Protein AF-A0A009T1P3-F1 (afdb_monomer)

Sequence (211 aa):
MPDDDVYYVLARSAFGKLLIWCEKNYNRYYVLTLEGILHDKGEKNEGAEFYGEDFFFAPDNNSLDHIDKNGKKLFDRAVKKLGVLKADEMYAFEPALALGGVESLTYLAKVNLPVHMKFLKQVTPLRLRTFEDLSAALYGTSYSVDDLTSGQDAESQYQESVQAGEVCPRTGFWTTPAQPNTRHYCKKGEVLPEIKEQDWGEVYWYWDGEN

Secondary structure (DSSP, 8-state):
--SS--EEEEEE-TT-PEEEEETTTBT-EEEETTTTEEEE-----S-HHHHHHHHHHS--HHHHS-B-TTS-B-HHHHHHHH-PPPTTEEEEESS-GGGT---SGGGEEEEEHHHHHHHHHHHS--EEE-HHHHHHHHHSSPPPHHHHHS-S-TTS----EEETTSBPSSSEEEE-TTSTT-EEEE-TTSBPPP--SSS--S-EEEEEE--

Structure (mmCIF, N/CA/C/O backbone):
data_AF-A0A009T1P3-F1
#
_entry.id   AF-A0A009T1P3-F1
#
loop_
_atom_site.group_PDB
_atom_site.id
_atom_site.type_symbol
_atom_site.label_atom_id
_atom_site.label_alt_id
_atom_site.label_comp_id
_atom_site.label_asym_id
_atom_site.label_entity_id
_atom_site.label_seq_id
_atom_site.pdbx_PDB_ins_code
_atom_site.Cartn_x
_atom_site.Cartn_y
_atom_site.Cartn_z
_atom_site.occupancy
_atom_site.B_iso_or_equiv
_atom_site.auth_seq_id
_atom_site.auth_comp_id
_atom_site.auth_asym_id
_atom_site.auth_atom_id
_atom_site.pdbx_PDB_model_num
ATOM 1 N N . MET A 1 1 ? 2.216 9.274 -12.282 1.00 84.25 1 MET A N 1
ATOM 2 C CA . MET A 1 1 ? 3.470 9.046 -11.538 1.00 84.25 1 MET A CA 1
ATOM 3 C C . MET A 1 1 ? 4.205 10.385 -11.458 1.00 84.25 1 MET A C 1
ATOM 5 O O . MET A 1 1 ? 3.804 11.273 -12.206 1.00 84.25 1 MET A O 1
ATOM 9 N N . PRO A 1 2 ? 5.132 10.585 -10.508 1.00 84.50 2 PRO A N 1
ATOM 10 C CA . PRO A 1 2 ? 5.569 11.920 -10.094 1.00 84.50 2 PRO A CA 1
ATOM 11 C C . PRO A 1 2 ? 6.656 12.536 -10.987 1.00 84.50 2 PRO A C 1
ATOM 13 O O . PRO A 1 2 ? 6.861 13.742 -10.915 1.00 84.50 2 PRO A O 1
ATOM 16 N N . ASP A 1 3 ? 7.317 11.750 -11.839 1.00 87.50 3 ASP A N 1
ATOM 17 C CA . ASP A 1 3 ? 8.374 12.219 -12.740 1.00 87.50 3 ASP A CA 1
ATOM 18 C C . ASP A 1 3 ? 8.252 11.615 -14.156 1.00 87.50 3 ASP A C 1
ATOM 20 O O . ASP A 1 3 ? 7.400 10.764 -14.423 1.00 87.50 3 ASP A O 1
ATOM 24 N N . ASP A 1 4 ? 9.081 12.107 -15.083 1.00 92.12 4 ASP A N 1
ATOM 25 C CA . ASP A 1 4 ? 9.147 11.664 -16.487 1.00 92.12 4 ASP A CA 1
ATOM 26 C C . ASP A 1 4 ? 10.109 10.468 -16.661 1.00 92.12 4 ASP A C 1
ATOM 28 O O . ASP A 1 4 ? 11.099 10.512 -17.403 1.00 92.12 4 ASP A O 1
ATOM 32 N N . ASP A 1 5 ? 9.873 9.411 -15.885 1.00 94.19 5 ASP A N 1
ATOM 33 C CA . ASP A 1 5 ? 10.575 8.125 -15.963 1.00 94.19 5 ASP A CA 1
ATOM 34 C C . ASP A 1 5 ? 9.674 7.043 -16.587 1.00 94.19 5 ASP A C 1
ATOM 36 O O . ASP A 1 5 ? 8.458 7.203 -16.733 1.00 94.19 5 ASP A O 1
ATOM 40 N N . VAL A 1 6 ? 10.272 5.918 -16.972 1.00 95.88 6 VAL A N 1
ATOM 41 C CA . VAL A 1 6 ? 9.552 4.737 -17.455 1.00 95.88 6 VAL A CA 1
ATOM 42 C C . VAL A 1 6 ? 9.429 3.747 -16.306 1.00 95.88 6 VAL A C 1
ATOM 44 O O . VAL A 1 6 ? 10.427 3.372 -15.700 1.00 95.88 6 VAL A O 1
ATOM 47 N N . TYR A 1 7 ? 8.201 3.314 -16.013 1.00 94.94 7 TYR A N 1
ATOM 48 C CA . TYR A 1 7 ? 7.883 2.511 -14.832 1.00 94.94 7 TYR A CA 1
ATOM 49 C C . TYR A 1 7 ? 7.479 1.086 -15.206 1.00 94.94 7 TYR A C 1
ATOM 51 O O . TYR A 1 7 ? 6.541 0.873 -15.978 1.00 94.94 7 TYR A O 1
ATOM 59 N N . TYR A 1 8 ? 8.110 0.109 -14.564 1.00 94.94 8 TYR A N 1
ATOM 60 C CA . TYR A 1 8 ? 7.824 -1.312 -14.711 1.00 94.94 8 TYR A CA 1
ATOM 61 C C . TYR A 1 8 ? 7.384 -1.897 -13.375 1.00 94.94 8 TYR A C 1
ATOM 63 O O . TYR A 1 8 ? 8.100 -1.814 -12.381 1.00 94.94 8 TYR A O 1
ATOM 71 N N . VAL A 1 9 ? 6.216 -2.536 -13.339 1.00 93.25 9 VAL A N 1
ATOM 72 C CA . VAL A 1 9 ? 5.831 -3.365 -12.190 1.00 93.25 9 VAL A CA 1
ATOM 73 C C . VAL A 1 9 ? 6.510 -4.718 -12.354 1.00 93.25 9 VAL A C 1
ATOM 75 O O . VAL A 1 9 ? 6.113 -5.501 -13.215 1.00 93.25 9 VAL A O 1
ATOM 78 N N . LEU A 1 10 ? 7.529 -4.992 -11.542 1.00 91.38 10 LEU A N 1
ATOM 79 C CA . LEU A 1 10 ? 8.275 -6.252 -11.621 1.00 91.38 10 LEU A CA 1
ATOM 80 C C . LEU A 1 10 ? 7.717 -7.320 -10.674 1.00 91.38 10 LEU A C 1
ATOM 82 O O . LEU A 1 10 ? 7.838 -8.512 -10.947 1.00 91.38 10 LEU A O 1
ATOM 86 N N . ALA A 1 11 ? 7.099 -6.910 -9.563 1.00 90.69 11 ALA A N 1
ATOM 87 C CA . ALA A 1 11 ? 6.563 -7.832 -8.569 1.00 90.69 11 ALA A CA 1
ATOM 88 C C . ALA A 1 11 ? 5.403 -7.224 -7.769 1.00 90.69 11 ALA A C 1
ATOM 90 O O . ALA A 1 11 ? 5.148 -6.016 -7.800 1.00 90.69 11 ALA A O 1
ATOM 91 N N . ARG A 1 12 ? 4.697 -8.086 -7.030 1.00 92.62 12 ARG A N 1
ATOM 92 C CA . ARG A 1 12 ? 3.611 -7.699 -6.126 1.00 92.62 12 ARG A CA 1
ATOM 93 C C . ARG A 1 12 ? 3.630 -8.500 -4.829 1.00 92.62 12 ARG A C 1
ATOM 95 O O . ARG A 1 12 ? 4.018 -9.666 -4.838 1.00 92.62 12 ARG A O 1
ATOM 102 N N . SER A 1 13 ? 3.116 -7.920 -3.747 1.00 94.69 13 SER A N 1
ATOM 103 C CA . SER A 1 13 ? 2.796 -8.683 -2.535 1.00 94.69 13 SER A CA 1
ATOM 104 C C . SER A 1 13 ? 1.447 -9.410 -2.643 1.00 94.69 13 SER A C 1
ATOM 106 O O . SER A 1 13 ? 0.652 -9.197 -3.569 1.00 94.69 13 SER A O 1
ATOM 108 N N . ALA A 1 14 ? 1.157 -10.248 -1.644 1.00 96.38 14 ALA A N 1
ATOM 109 C CA . ALA A 1 14 ? -0.133 -10.919 -1.483 1.00 96.38 14 ALA A CA 1
ATOM 110 C C . ALA A 1 14 ? -1.312 -9.946 -1.280 1.00 96.38 14 ALA A C 1
ATOM 112 O O . ALA A 1 14 ? -2.449 -10.306 -1.575 1.00 96.38 14 ALA A O 1
ATOM 113 N N . PHE A 1 15 ? -1.029 -8.723 -0.824 1.00 96.69 15 PHE A N 1
ATOM 114 C CA . PHE A 1 15 ? -2.001 -7.659 -0.542 1.00 96.69 15 PHE A CA 1
ATOM 115 C C . PHE A 1 15 ? -2.013 -6.568 -1.618 1.00 96.69 15 PHE A C 1
ATOM 117 O O . PHE A 1 15 ? -2.633 -5.527 -1.448 1.00 96.69 15 PHE A O 1
ATOM 124 N N . GLY A 1 16 ? -1.318 -6.784 -2.739 1.00 94.25 16 GLY A N 1
ATOM 125 C CA . GLY A 1 16 ? -1.343 -5.855 -3.864 1.00 94.25 16 GLY A CA 1
ATOM 126 C C . GLY A 1 16 ? -0.356 -4.690 -3.776 1.00 94.25 16 GLY A C 1
ATOM 127 O O . GLY A 1 16 ? -0.449 -3.785 -4.603 1.00 94.25 16 GLY A O 1
ATOM 128 N N . LYS A 1 17 ? 0.612 -4.697 -2.848 1.00 94.19 17 LYS A N 1
ATOM 129 C CA . LYS A 1 17 ? 1.749 -3.759 -2.905 1.00 94.19 17 LYS A CA 1
ATOM 130 C C . LYS A 1 17 ? 2.512 -3.999 -4.205 1.00 94.19 17 LYS A C 1
ATOM 132 O O . LYS A 1 17 ? 2.963 -5.121 -4.419 1.00 94.19 17 LYS A O 1
ATOM 137 N N . LEU A 1 18 ? 2.646 -2.988 -5.059 1.00 94.12 18 LEU A N 1
ATOM 138 C CA . LEU A 1 18 ? 3.365 -3.084 -6.331 1.00 94.12 18 LEU A CA 1
ATOM 139 C C . LEU A 1 18 ? 4.808 -2.629 -6.139 1.00 94.12 18 LEU A C 1
ATOM 141 O O . LEU A 1 18 ? 5.045 -1.506 -5.695 1.00 94.12 18 LEU A O 1
ATOM 145 N N . LEU A 1 19 ? 5.754 -3.495 -6.491 1.00 92.06 19 LEU A N 1
ATOM 146 C CA . LEU A 1 19 ? 7.179 -3.187 -6.503 1.00 92.06 19 LEU A CA 1
ATOM 147 C C . LEU A 1 19 ? 7.553 -2.703 -7.904 1.00 92.06 19 LEU A C 1
ATOM 149 O O . LEU A 1 19 ? 7.375 -3.431 -8.887 1.00 92.06 19 LEU A O 1
ATOM 153 N N . ILE A 1 20 ? 8.018 -1.457 -7.982 1.00 92.94 20 ILE A N 1
ATOM 154 C CA . ILE A 1 20 ? 8.239 -0.751 -9.242 1.00 92.94 20 ILE A CA 1
ATOM 155 C C . ILE A 1 20 ? 9.738 -0.590 -9.479 1.00 92.94 20 ILE A C 1
ATOM 157 O O . ILE A 1 20 ? 10.493 -0.280 -8.560 1.00 92.94 20 ILE A O 1
ATOM 161 N N . TRP A 1 21 ? 10.143 -0.797 -10.726 1.00 93.75 21 TRP A N 1
ATOM 162 C CA . TRP A 1 21 ? 11.453 -0.443 -11.243 1.00 93.75 21 TRP A CA 1
ATOM 163 C C . TRP A 1 21 ? 11.327 0.678 -12.263 1.00 93.75 21 TRP A C 1
ATOM 165 O O . TRP A 1 21 ? 10.454 0.627 -13.131 1.00 93.75 21 TRP A O 1
ATOM 175 N N . CYS A 1 22 ? 12.211 1.661 -12.174 1.00 93.38 22 CYS A N 1
ATOM 176 C CA . CYS A 1 22 ? 12.261 2.804 -13.070 1.00 93.38 22 CYS A CA 1
ATOM 177 C C . CYS A 1 22 ? 13.610 2.842 -13.798 1.00 93.38 22 CYS A C 1
ATOM 179 O O . CYS A 1 22 ? 14.630 2.448 -13.229 1.00 93.38 22 CYS A O 1
ATOM 181 N N . GLU A 1 23 ? 13.646 3.312 -15.044 1.00 93.50 23 GLU A N 1
ATOM 182 C CA . GLU A 1 23 ? 14.889 3.327 -15.832 1.00 93.50 23 GLU A CA 1
ATOM 183 C C . GLU A 1 23 ? 15.915 4.317 -15.278 1.00 93.50 23 GLU A C 1
ATOM 185 O O . GLU A 1 23 ? 17.111 4.021 -15.262 1.00 93.50 23 GLU A O 1
ATOM 190 N N . LYS A 1 24 ? 15.461 5.475 -14.786 1.00 92.38 24 LYS A N 1
ATOM 191 C CA . LYS A 1 24 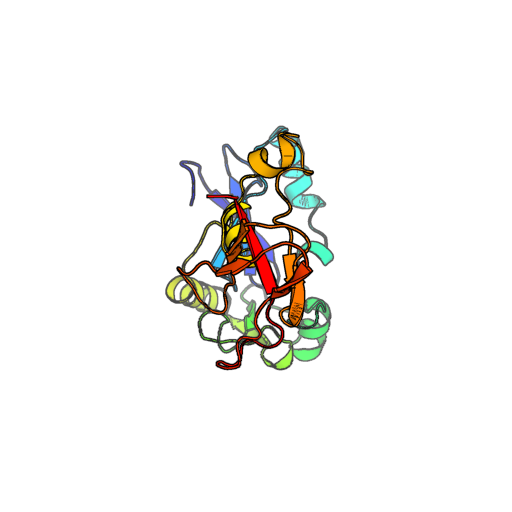? 16.339 6.515 -14.228 1.00 92.38 24 LYS A CA 1
ATOM 192 C C . LYS A 1 24 ? 16.462 6.405 -12.707 1.00 92.38 24 LYS A C 1
ATOM 194 O O . LYS A 1 24 ? 17.544 6.674 -12.171 1.00 92.38 24 LYS A O 1
ATOM 199 N N . ASN A 1 25 ? 15.378 6.016 -12.030 1.00 91.06 25 ASN A N 1
ATOM 200 C CA . ASN A 1 25 ? 15.245 6.027 -10.567 1.00 91.06 25 ASN A CA 1
ATOM 201 C C . ASN A 1 25 ? 15.163 4.638 -9.899 1.00 91.06 25 ASN A C 1
ATOM 203 O O . ASN A 1 25 ? 14.951 4.559 -8.689 1.00 91.06 25 ASN A O 1
ATOM 207 N N . TYR A 1 26 ? 15.335 3.543 -10.643 1.00 93.19 26 TYR A N 1
ATOM 208 C CA . TYR A 1 26 ? 15.418 2.179 -10.100 1.00 93.19 26 TYR A CA 1
ATOM 209 C C . TYR A 1 26 ? 14.237 1.829 -9.169 1.00 93.19 26 TYR A C 1
ATOM 211 O O . TYR A 1 26 ? 13.082 2.007 -9.552 1.00 93.19 26 TYR A O 1
ATOM 219 N N . ASN A 1 27 ? 14.485 1.333 -7.951 1.00 89.31 27 ASN A N 1
ATOM 220 C CA . ASN A 1 27 ? 13.453 0.875 -7.013 1.00 89.31 27 ASN A CA 1
ATOM 221 C C . ASN A 1 27 ? 12.884 1.970 -6.076 1.00 89.31 27 ASN A C 1
ATOM 223 O O . ASN A 1 27 ? 12.317 1.631 -5.024 1.00 89.31 27 ASN A O 1
ATOM 227 N N . ARG A 1 28 ? 13.052 3.257 -6.430 1.00 89.44 28 ARG A N 1
ATOM 228 C CA . ARG A 1 28 ? 12.640 4.432 -5.633 1.00 89.44 28 ARG A CA 1
ATOM 229 C C . ARG A 1 28 ? 11.173 4.390 -5.216 1.00 89.44 28 ARG A C 1
ATOM 231 O O . ARG A 1 28 ? 10.840 4.770 -4.096 1.00 89.44 28 ARG A O 1
ATOM 238 N N . TYR A 1 29 ? 10.306 3.897 -6.095 1.00 90.81 29 TYR A N 1
ATOM 239 C CA . TYR A 1 29 ? 8.866 3.924 -5.882 1.00 90.81 29 TYR A CA 1
ATOM 240 C C . TYR A 1 29 ? 8.274 2.544 -5.596 1.00 90.81 29 TYR A C 1
ATOM 242 O O . TYR A 1 29 ? 8.693 1.520 -6.137 1.00 90.81 29 TYR A O 1
ATOM 250 N N . TYR A 1 30 ? 7.221 2.522 -4.786 1.00 92.00 30 TYR A N 1
ATOM 251 C CA . TYR A 1 30 ? 6.296 1.394 -4.693 1.00 92.00 30 TYR A CA 1
ATOM 252 C C . TYR A 1 30 ? 4.882 1.906 -4.424 1.00 92.00 30 TYR A C 1
ATOM 254 O O . TYR A 1 30 ? 4.700 3.005 -3.901 1.00 92.00 30 TYR A O 1
ATOM 262 N N . VAL A 1 31 ? 3.869 1.118 -4.783 1.00 93.38 31 VAL A N 1
ATOM 263 C CA . VAL A 1 31 ? 2.463 1.512 -4.599 1.00 93.38 31 VAL A CA 1
ATOM 264 C C . VAL A 1 31 ? 1.790 0.594 -3.596 1.00 93.38 31 VAL A C 1
ATOM 266 O O . VAL A 1 31 ? 1.776 -0.623 -3.774 1.00 93.38 31 VAL A O 1
ATOM 269 N N . LEU A 1 32 ? 1.191 1.184 -2.571 1.00 93.50 32 LEU A N 1
ATOM 270 C CA . LEU A 1 32 ? 0.265 0.539 -1.652 1.00 93.50 32 LEU A CA 1
ATOM 271 C C . LEU A 1 32 ? -1.151 0.701 -2.221 1.00 93.50 32 LEU A C 1
ATOM 273 O O . LEU A 1 32 ? -1.756 1.771 -2.149 1.00 93.50 32 LEU A O 1
ATOM 277 N N . THR A 1 33 ? -1.633 -0.329 -2.920 1.00 94.94 33 THR A N 1
ATOM 278 C CA . THR A 1 33 ? -2.856 -0.232 -3.740 1.00 94.94 33 THR A CA 1
ATOM 279 C C . THR A 1 33 ? -4.145 -0.227 -2.928 1.00 94.94 33 THR A C 1
ATOM 281 O O . THR A 1 33 ? -5.130 0.344 -3.395 1.00 94.94 33 THR A O 1
ATOM 284 N N . LEU A 1 34 ? -4.153 -0.820 -1.730 1.00 93.75 34 LEU A N 1
ATOM 285 C CA . LEU A 1 34 ? -5.330 -0.832 -0.856 1.00 93.75 34 LEU A CA 1
ATOM 286 C C . LEU A 1 34 ? -5.625 0.574 -0.306 1.00 93.75 34 LEU A C 1
ATOM 288 O O . LEU A 1 34 ? -6.785 0.928 -0.102 1.00 93.75 34 LEU A O 1
ATOM 292 N N . GLU A 1 35 ? -4.579 1.378 -0.133 1.00 90.44 35 GLU A N 1
ATOM 293 C CA . GLU A 1 35 ? -4.584 2.728 0.426 1.00 90.44 35 GLU A CA 1
ATOM 294 C C . GLU A 1 35 ? -4.503 3.816 -0.656 1.00 90.44 35 GLU A C 1
ATOM 296 O O . GLU A 1 35 ? -4.820 4.974 -0.396 1.00 90.44 35 GLU A O 1
ATOM 301 N N . GLY A 1 36 ? -4.074 3.462 -1.872 1.00 91.19 36 GLY A N 1
ATOM 302 C CA . GLY A 1 36 ? -3.842 4.415 -2.962 1.00 91.19 36 GLY A CA 1
ATOM 303 C C . GLY A 1 36 ? -2.650 5.322 -2.703 1.00 91.19 36 GLY A C 1
ATOM 304 O O . GLY A 1 36 ? -2.664 6.488 -3.089 1.00 91.19 36 GLY A O 1
ATOM 305 N N . ILE A 1 37 ? -1.619 4.802 -2.044 1.00 90.25 37 ILE A N 1
ATOM 306 C CA . ILE A 1 37 ? -0.422 5.568 -1.713 1.00 90.25 37 ILE A CA 1
ATOM 307 C C . ILE A 1 37 ? 0.701 5.163 -2.659 1.00 90.25 37 ILE A C 1
ATOM 309 O O . ILE A 1 37 ? 1.085 3.996 -2.734 1.00 90.25 37 ILE A O 1
ATOM 313 N N . LEU A 1 38 ? 1.250 6.144 -3.366 1.00 91.12 38 LEU A N 1
ATOM 314 C CA . LEU A 1 38 ? 2.562 6.045 -3.979 1.00 91.12 38 LEU A CA 1
ATOM 315 C C . LEU A 1 38 ? 3.591 6.4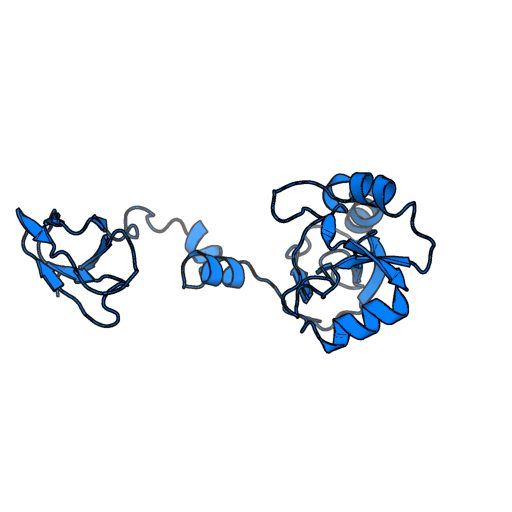68 -2.935 1.00 91.12 38 LEU A C 1
ATOM 317 O O . LEU A 1 38 ? 3.579 7.608 -2.469 1.00 91.12 38 LEU A O 1
ATOM 321 N N . HIS A 1 39 ? 4.475 5.547 -2.580 1.00 87.38 39 HIS A N 1
ATOM 322 C CA . HIS A 1 39 ? 5.570 5.828 -1.673 1.00 87.38 39 HIS A CA 1
ATOM 323 C C . HIS A 1 39 ? 6.831 6.160 -2.462 1.00 87.38 39 HIS A C 1
ATOM 325 O O . HIS A 1 39 ? 7.174 5.458 -3.416 1.00 87.38 39 HIS A O 1
ATOM 331 N N . ASP A 1 40 ? 7.533 7.193 -2.012 1.00 88.75 40 ASP A N 1
ATOM 332 C CA . ASP A 1 40 ? 8.844 7.604 -2.499 1.00 88.75 40 ASP A CA 1
ATOM 333 C C . ASP A 1 40 ? 9.895 7.277 -1.431 1.00 88.75 40 ASP A C 1
ATOM 335 O O . ASP A 1 40 ? 9.742 7.652 -0.270 1.00 88.75 40 ASP A O 1
ATOM 339 N N . LYS A 1 41 ? 10.920 6.497 -1.783 1.00 83.44 41 LYS A N 1
ATOM 340 C CA . LYS A 1 41 ? 12.040 6.177 -0.883 1.00 83.44 41 LYS A CA 1
ATOM 341 C C . LYS A 1 41 ? 13.101 7.283 -0.826 1.00 83.44 41 LYS A C 1
ATOM 343 O O . LYS A 1 41 ? 14.030 7.166 -0.033 1.00 83.44 41 LYS A O 1
ATOM 348 N N . GLY A 1 42 ? 12.963 8.329 -1.636 1.00 83.31 42 GLY A N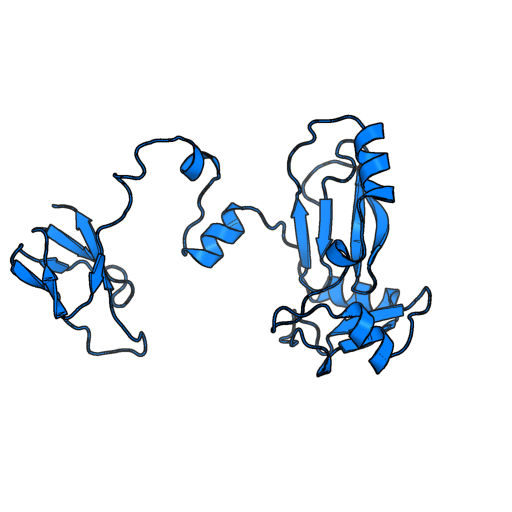 1
ATOM 349 C CA . GLY A 1 42 ? 13.921 9.417 -1.759 1.00 83.31 42 GLY A CA 1
ATOM 350 C C . GLY A 1 42 ? 14.878 9.234 -2.933 1.00 83.31 42 GLY A C 1
ATOM 351 O O . GLY A 1 42 ? 14.728 8.348 -3.777 1.00 83.31 42 GLY A O 1
ATOM 352 N N . GLU A 1 43 ? 15.855 10.130 -3.013 1.00 83.25 43 GLU A N 1
ATOM 353 C CA . GLU A 1 43 ? 16.827 10.140 -4.100 1.00 83.25 43 GLU A CA 1
ATOM 354 C C . GLU A 1 43 ? 17.739 8.913 -4.080 1.00 83.25 43 GLU A C 1
ATOM 356 O O . GLU A 1 43 ? 18.051 8.344 -3.032 1.00 83.25 43 GLU A O 1
ATOM 361 N N . LYS A 1 44 ? 18.195 8.522 -5.272 1.00 83.00 44 LYS A N 1
ATOM 362 C CA . LYS A 1 44 ? 19.179 7.455 -5.404 1.00 83.00 44 LYS A CA 1
ATOM 363 C C . LYS A 1 44 ? 20.553 7.936 -4.941 1.00 83.00 44 LYS A C 1
ATOM 365 O O . LYS A 1 44 ? 21.020 8.990 -5.366 1.00 83.00 44 LYS A O 1
ATOM 370 N N . ASN A 1 45 ? 21.225 7.127 -4.139 1.00 87.06 45 ASN A N 1
ATOM 371 C CA . ASN A 1 45 ? 22.617 7.333 -3.741 1.00 87.06 45 ASN A CA 1
ATOM 372 C C . ASN A 1 45 ? 23.577 6.333 -4.405 1.00 87.06 45 ASN A C 1
ATOM 374 O O . ASN A 1 45 ? 24.784 6.535 -4.347 1.00 87.06 45 ASN A O 1
ATOM 378 N N . GLU A 1 46 ? 23.045 5.306 -5.073 1.00 90.75 46 GLU A N 1
ATOM 379 C CA . GLU A 1 46 ? 23.813 4.209 -5.670 1.00 90.75 46 GLU A CA 1
ATOM 380 C C . GLU A 1 46 ? 23.412 3.895 -7.130 1.00 90.75 46 GLU A C 1
ATOM 382 O O . GLU A 1 46 ? 22.514 4.505 -7.729 1.00 90.75 46 GLU A O 1
ATOM 387 N N . GLY A 1 47 ? 24.123 2.946 -7.744 1.00 92.38 47 GLY A N 1
ATOM 388 C CA . GLY A 1 47 ? 23.909 2.493 -9.122 1.00 92.38 47 GLY A CA 1
ATOM 389 C C . GLY A 1 47 ? 22.799 1.446 -9.300 1.00 92.38 47 GLY A C 1
ATOM 390 O O . GLY A 1 47 ? 22.272 0.884 -8.345 1.00 92.38 47 GLY A O 1
ATOM 391 N N . ALA A 1 48 ? 22.474 1.146 -10.563 1.00 90.38 48 ALA A N 1
ATOM 392 C CA . ALA A 1 48 ? 21.431 0.181 -10.931 1.00 90.38 48 ALA A CA 1
ATOM 393 C C . ALA A 1 48 ? 21.682 -1.226 -10.368 1.00 90.38 48 ALA A C 1
ATOM 395 O O . ALA A 1 48 ? 20.737 -1.921 -10.022 1.00 90.38 48 ALA A O 1
ATOM 396 N N . GLU A 1 49 ? 22.947 -1.643 -10.293 1.00 90.25 49 GLU A N 1
ATOM 397 C CA . GLU A 1 49 ? 23.334 -2.963 -9.792 1.00 90.25 49 GLU A CA 1
ATOM 398 C C . GLU A 1 49 ? 22.972 -3.120 -8.313 1.00 90.25 49 GLU A C 1
ATOM 400 O O . GLU A 1 49 ? 22.223 -4.033 -7.973 1.00 90.25 49 GLU A O 1
ATOM 405 N N . PHE A 1 50 ? 23.376 -2.157 -7.476 1.00 90.88 50 PHE A N 1
ATOM 406 C CA . PHE A 1 50 ? 23.016 -2.105 -6.057 1.00 90.88 50 PHE A CA 1
ATOM 407 C C . PHE A 1 50 ? 21.499 -2.186 -5.860 1.00 90.88 50 PHE A C 1
ATOM 409 O O . PHE A 1 50 ? 21.001 -3.074 -5.176 1.00 90.88 50 PHE A O 1
ATOM 416 N N . TYR A 1 51 ? 20.739 -1.305 -6.519 1.00 88.75 51 TYR A N 1
ATOM 417 C CA . TYR A 1 51 ? 19.284 -1.298 -6.366 1.00 88.75 51 TYR A CA 1
ATOM 418 C C . TYR A 1 51 ? 18.602 -2.522 -6.968 1.00 88.75 51 TYR A C 1
ATOM 420 O O . TYR A 1 51 ? 17.502 -2.866 -6.537 1.00 88.75 51 TYR A O 1
ATOM 428 N N . GLY A 1 52 ? 19.215 -3.156 -7.968 1.00 87.44 52 GLY A N 1
ATOM 429 C CA . GLY A 1 52 ? 18.751 -4.408 -8.549 1.00 87.44 52 GLY A CA 1
ATOM 430 C C . GLY A 1 52 ? 18.873 -5.551 -7.549 1.00 87.44 52 GLY A C 1
ATOM 431 O O . GLY A 1 52 ? 17.899 -6.269 -7.327 1.00 87.44 52 GLY A O 1
ATOM 432 N N . GLU A 1 53 ? 20.023 -5.678 -6.888 1.00 85.75 53 GLU A N 1
ATOM 433 C CA . GLU A 1 53 ? 20.201 -6.635 -5.793 1.00 85.75 53 GLU A CA 1
ATOM 434 C C . GLU A 1 53 ? 19.214 -6.357 -4.656 1.00 85.75 53 GLU A C 1
ATOM 436 O O . GLU A 1 53 ? 18.458 -7.245 -4.259 1.00 85.75 53 GLU A O 1
ATOM 441 N N . ASP A 1 54 ? 19.126 -5.104 -4.212 1.00 82.88 54 ASP A N 1
ATOM 442 C CA . ASP A 1 54 ? 18.175 -4.673 -3.187 1.00 82.88 54 ASP A CA 1
ATOM 443 C C . ASP A 1 54 ? 16.726 -4.986 -3.584 1.00 82.88 54 ASP A C 1
ATOM 445 O O . ASP A 1 54 ? 15.916 -5.387 -2.755 1.00 82.88 54 ASP A O 1
ATOM 449 N N . PHE A 1 55 ? 16.369 -4.842 -4.861 1.00 81.88 55 PHE A N 1
ATOM 450 C CA . PHE A 1 55 ? 15.024 -5.139 -5.345 1.00 81.88 55 PHE A CA 1
ATOM 451 C C . PHE A 1 55 ? 14.663 -6.621 -5.197 1.00 81.88 55 PHE A C 1
ATOM 453 O O . PHE A 1 55 ? 13.542 -6.934 -4.794 1.00 81.88 55 PHE A O 1
ATOM 460 N N . PHE A 1 56 ? 15.577 -7.529 -5.545 1.00 79.75 56 PHE A N 1
ATOM 461 C CA . PHE A 1 56 ? 15.295 -8.966 -5.561 1.00 79.75 56 PHE A CA 1
ATOM 462 C C . PHE A 1 56 ? 15.582 -9.663 -4.230 1.00 79.75 56 PHE A C 1
ATOM 464 O O . PHE A 1 56 ? 14.934 -10.668 -3.936 1.00 79.75 56 PHE A O 1
ATOM 471 N N . PHE A 1 57 ? 16.519 -9.150 -3.432 1.00 78.12 57 PHE A N 1
ATOM 472 C CA . PHE A 1 57 ? 17.012 -9.837 -2.237 1.00 78.12 57 PHE A CA 1
ATOM 473 C C . PHE A 1 57 ? 16.627 -9.163 -0.920 1.00 78.12 57 PHE A C 1
ATOM 475 O O . PHE A 1 57 ? 16.555 -9.856 0.094 1.00 78.12 57 PHE A O 1
ATOM 482 N N . ALA A 1 58 ? 16.347 -7.856 -0.907 1.00 72.69 58 ALA A N 1
ATOM 483 C CA . ALA A 1 58 ? 15.942 -7.174 0.322 1.00 72.69 58 ALA A CA 1
ATOM 484 C C . ALA A 1 58 ? 14.482 -7.427 0.753 1.00 72.69 58 ALA A C 1
ATOM 486 O O . ALA A 1 58 ? 14.229 -7.392 1.961 1.00 72.69 58 ALA A O 1
ATOM 487 N N . PRO A 1 59 ? 13.495 -7.667 -0.145 1.00 78.56 59 PRO A N 1
ATOM 488 C CA . PRO A 1 59 ? 12.135 -7.934 0.299 1.00 78.56 59 PRO A CA 1
ATOM 489 C C . PRO A 1 59 ? 12.054 -9.235 1.094 1.00 78.56 59 PRO A C 1
ATOM 491 O O . PRO A 1 59 ? 12.213 -10.333 0.564 1.00 78.56 59 PRO A O 1
ATOM 494 N N . ASP A 1 60 ? 11.743 -9.102 2.374 1.00 79.25 60 ASP A N 1
ATOM 495 C CA . ASP A 1 60 ? 11.453 -10.210 3.270 1.00 79.25 60 ASP A CA 1
ATOM 496 C C . ASP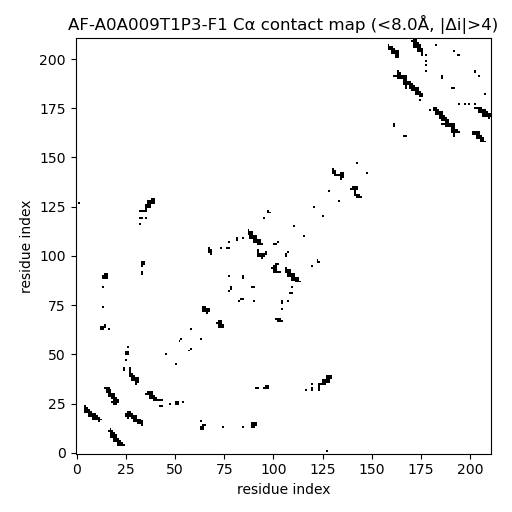 A 1 60 ? 9.948 -10.315 3.563 1.00 79.25 60 ASP A C 1
ATOM 498 O O . ASP A 1 60 ? 9.137 -9.442 3.228 1.00 79.25 60 ASP A O 1
ATOM 502 N N . ASN A 1 61 ? 9.553 -11.389 4.248 1.00 74.56 61 ASN A N 1
ATOM 503 C CA . ASN A 1 61 ? 8.161 -11.562 4.660 1.00 74.56 61 ASN A CA 1
ATOM 504 C C . ASN A 1 61 ? 7.666 -10.394 5.527 1.00 74.56 61 ASN A C 1
ATOM 506 O O . ASN A 1 61 ? 6.481 -10.088 5.497 1.00 74.56 61 ASN A O 1
ATOM 510 N N . ASN A 1 62 ? 8.536 -9.721 6.285 1.00 77.69 62 ASN A N 1
ATOM 511 C CA . ASN A 1 62 ? 8.119 -8.637 7.168 1.00 77.69 62 ASN A CA 1
ATOM 512 C C . ASN A 1 62 ? 7.708 -7.378 6.400 1.00 77.69 62 ASN A C 1
ATOM 514 O O . ASN A 1 62 ? 6.711 -6.758 6.759 1.00 77.69 62 ASN A O 1
ATOM 518 N N . SER A 1 63 ? 8.463 -7.011 5.369 1.00 79.88 63 SER A N 1
ATOM 519 C CA . SER A 1 63 ? 8.274 -5.800 4.561 1.00 79.88 63 SER A CA 1
ATOM 520 C C . SER A 1 63 ? 7.190 -5.930 3.481 1.00 79.88 63 SER A C 1
ATOM 522 O O . SER A 1 63 ? 6.741 -4.921 2.916 1.00 79.88 63 SER A O 1
ATOM 524 N N . LEU A 1 64 ? 6.779 -7.164 3.174 1.00 88.81 64 LEU A N 1
ATOM 525 C CA . LEU A 1 64 ? 5.723 -7.483 2.208 1.00 88.81 64 LEU A CA 1
ATOM 526 C C . LEU A 1 64 ? 4.379 -7.840 2.855 1.00 88.81 64 LEU A C 1
ATOM 528 O O . LEU A 1 64 ? 3.360 -7.838 2.153 1.00 88.81 64 LEU A O 1
ATOM 532 N N . ASP A 1 65 ? 4.365 -8.147 4.155 1.00 94.12 65 ASP A N 1
ATOM 533 C CA . ASP A 1 65 ? 3.129 -8.364 4.903 1.00 94.12 65 ASP A CA 1
ATOM 534 C C . ASP A 1 65 ? 2.383 -7.044 5.128 1.00 94.12 65 ASP A C 1
ATOM 536 O O . ASP A 1 65 ? 2.961 -5.957 5.148 1.00 94.12 65 ASP A O 1
ATOM 540 N N . HIS A 1 66 ? 1.075 -7.158 5.307 1.00 94.38 66 HIS A N 1
ATOM 541 C CA . HIS A 1 66 ? 0.202 -6.058 5.653 1.00 94.38 66 HIS A CA 1
ATOM 542 C C . HIS A 1 66 ? -0.173 -6.159 7.134 1.00 94.38 66 HIS A C 1
ATOM 544 O O . HIS A 1 66 ? -0.451 -7.241 7.665 1.00 94.38 66 HIS A O 1
ATOM 550 N N . ILE A 1 67 ? -0.142 -5.024 7.818 1.00 92.56 67 ILE A N 1
ATOM 551 C CA . ILE A 1 67 ? -0.412 -4.926 9.249 1.00 92.56 67 ILE A CA 1
ATOM 552 C C . ILE A 1 67 ? -1.879 -4.534 9.403 1.00 92.56 67 ILE A C 1
ATOM 554 O O . ILE A 1 67 ? -2.343 -3.633 8.726 1.00 92.56 67 ILE A O 1
ATOM 558 N N . ASP A 1 68 ? -2.628 -5.242 10.247 1.00 92.94 68 ASP A N 1
ATOM 559 C CA . ASP A 1 68 ? -4.006 -4.853 10.545 1.00 92.94 68 ASP A CA 1
ATOM 560 C C . ASP A 1 68 ? -4.074 -3.683 11.532 1.00 92.94 68 ASP A C 1
ATOM 562 O O . ASP A 1 68 ? -3.096 -3.348 12.199 1.00 92.94 68 ASP A O 1
ATOM 566 N N . LYS A 1 69 ? -5.275 -3.133 11.721 1.00 90.69 69 LYS A N 1
ATOM 567 C CA . LYS A 1 69 ? -5.547 -2.036 12.662 1.00 90.69 69 LYS A CA 1
ATOM 568 C C . LYS A 1 69 ? -5.085 -2.266 14.110 1.00 90.69 69 LYS A C 1
ATOM 570 O O . LYS A 1 69 ? -5.062 -1.327 14.894 1.00 90.69 69 LYS A O 1
ATOM 575 N N . ASN A 1 70 ? -4.781 -3.509 14.495 1.00 91.25 70 ASN A N 1
ATOM 576 C CA . ASN A 1 70 ? -4.283 -3.860 15.825 1.00 91.25 70 ASN A CA 1
ATOM 577 C C . ASN A 1 70 ? -2.755 -4.064 15.836 1.00 91.25 70 ASN A C 1
ATOM 579 O O . ASN A 1 70 ? -2.224 -4.657 16.775 1.00 91.25 70 ASN A O 1
ATOM 583 N N . GLY A 1 71 ? -2.047 -3.652 14.783 1.00 91.88 71 GLY A N 1
ATOM 584 C CA . GLY A 1 71 ? -0.599 -3.802 14.675 1.00 91.88 71 GLY A CA 1
ATOM 585 C C . GLY A 1 71 ? -0.143 -5.223 14.337 1.00 91.88 71 GLY A C 1
ATOM 586 O O . GLY A 1 71 ? 1.035 -5.541 14.504 1.00 91.88 71 GLY A O 1
ATOM 587 N N . LYS A 1 72 ? -1.034 -6.113 13.873 1.00 94.56 72 LYS A N 1
ATOM 588 C CA . LYS A 1 72 ? -0.686 -7.519 13.626 1.00 94.56 72 LYS A CA 1
ATOM 589 C C . LYS A 1 72 ? -0.565 -7.840 12.138 1.00 94.56 72 LYS A C 1
ATOM 591 O O . LYS A 1 72 ? -1.482 -7.608 11.360 1.00 94.56 72 LYS A O 1
ATOM 596 N N . LYS A 1 73 ? 0.515 -8.531 11.774 1.00 96.12 73 LYS A N 1
ATOM 597 C CA . LYS A 1 73 ? 0.763 -9.126 10.447 1.00 96.12 73 LYS A CA 1
ATOM 598 C C . LYS A 1 73 ? -0.354 -10.050 9.964 1.00 96.12 73 LYS A C 1
ATOM 600 O O . LYS A 1 73 ? -0.880 -10.844 10.758 1.00 96.12 73 LYS A O 1
ATOM 605 N N . LEU A 1 74 ? -0.762 -9.939 8.703 1.00 97.00 74 LEU A N 1
ATOM 606 C CA . LEU A 1 74 ? -1.933 -10.628 8.162 1.00 97.00 74 LEU A CA 1
ATOM 607 C C . LEU A 1 74 ? -1.603 -11.899 7.389 1.00 97.00 74 LEU A C 1
ATOM 609 O O . LEU A 1 74 ? -2.447 -12.788 7.410 1.00 97.00 74 LEU A O 1
ATOM 613 N N . PHE A 1 75 ? -0.447 -12.027 6.741 1.00 97.38 75 PHE A N 1
ATOM 614 C CA . PHE A 1 75 ? -0.213 -13.051 5.718 1.00 97.38 75 PHE A CA 1
ATOM 615 C C . PHE A 1 75 ? -0.483 -14.476 6.212 1.00 97.38 75 PHE A C 1
ATOM 617 O O . PHE A 1 75 ? -1.360 -15.156 5.677 1.00 97.38 75 PHE A O 1
ATOM 624 N N . ASP A 1 76 ? 0.171 -14.903 7.292 1.00 97.50 76 ASP A N 1
ATOM 625 C CA . ASP A 1 76 ? -0.008 -16.257 7.836 1.00 97.50 76 ASP A CA 1
ATOM 626 C C . ASP A 1 76 ? -1.451 -16.509 8.291 1.00 97.50 76 ASP A C 1
ATOM 628 O O . ASP A 1 76 ? -2.016 -17.594 8.121 1.00 97.50 76 ASP A O 1
ATOM 632 N N . ARG A 1 77 ? -2.091 -15.479 8.853 1.00 98.06 77 ARG A N 1
ATOM 633 C CA . ARG A 1 77 ? -3.487 -15.556 9.297 1.00 98.06 77 ARG A CA 1
ATOM 634 C C . ARG A 1 77 ? -4.455 -15.616 8.120 1.00 98.06 77 ARG A C 1
ATOM 636 O O . ARG A 1 77 ? -5.453 -16.331 8.200 1.00 98.06 77 ARG A O 1
ATOM 643 N N . ALA A 1 78 ? -4.161 -14.893 7.046 1.00 98.31 78 ALA A N 1
ATOM 644 C CA . ALA A 1 78 ? -4.909 -14.901 5.802 1.00 98.31 78 ALA A CA 1
ATOM 645 C C . ALA A 1 78 ? -4.803 -16.273 5.137 1.00 98.31 78 ALA A C 1
ATOM 647 O O . ALA A 1 78 ? -5.832 -16.860 4.822 1.00 98.31 78 ALA A O 1
ATOM 648 N N . VAL A 1 79 ? -3.598 -16.844 5.041 1.00 98.31 79 VAL A N 1
ATOM 649 C CA . VAL A 1 79 ? -3.385 -18.210 4.539 1.00 98.31 79 VAL A CA 1
ATOM 650 C C . VAL A 1 79 ? -4.163 -19.222 5.378 1.00 98.31 79 VAL A C 1
ATOM 652 O O . VAL A 1 79 ? -4.857 -20.068 4.820 1.00 98.31 79 VAL A O 1
ATOM 655 N N . LYS A 1 80 ? -4.132 -19.113 6.712 1.00 98.50 80 LYS A N 1
ATOM 656 C CA . LYS A 1 80 ? -4.890 -20.010 7.598 1.00 98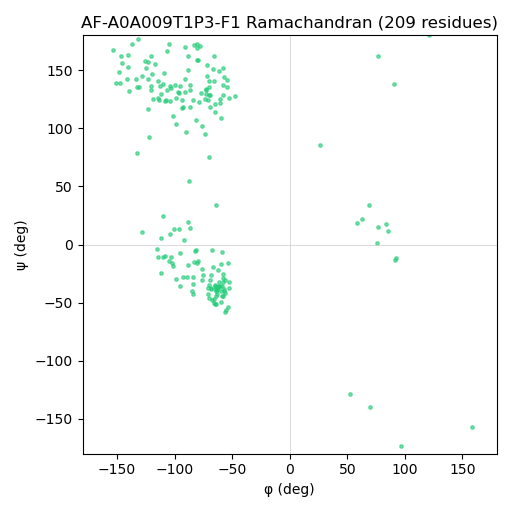.50 80 LYS A CA 1
ATOM 657 C C . LYS A 1 80 ? -6.410 -19.904 7.408 1.00 98.50 80 LYS A C 1
ATOM 659 O O . LYS A 1 80 ? -7.095 -20.917 7.502 1.00 98.50 80 LYS A O 1
ATOM 664 N N . LYS A 1 81 ? -6.942 -18.697 7.183 1.00 98.31 81 LYS A N 1
ATOM 665 C CA . LYS A 1 81 ? -8.391 -18.440 7.059 1.00 98.31 81 LYS A CA 1
ATOM 666 C C . LYS A 1 81 ? -8.927 -18.696 5.645 1.00 98.31 81 LYS A C 1
ATOM 668 O O . LYS A 1 81 ? -10.019 -19.231 5.500 1.00 98.31 81 LYS A O 1
ATOM 673 N N . LEU A 1 82 ? -8.194 -18.266 4.621 1.00 98.31 82 LEU A N 1
ATOM 674 C CA . LEU A 1 82 ? -8.647 -18.154 3.227 1.00 98.31 82 LEU A CA 1
ATOM 675 C C . LEU A 1 82 ? -7.913 -19.120 2.279 1.00 98.31 82 LEU A C 1
ATOM 677 O O . LEU A 1 82 ? -8.313 -19.283 1.123 1.00 98.31 82 LEU A O 1
ATOM 681 N N . GLY A 1 83 ? -6.842 -19.761 2.754 1.00 98.38 83 GLY A N 1
ATOM 682 C CA . GLY A 1 83 ? -5.973 -20.636 1.969 1.00 98.38 83 GLY A CA 1
ATOM 683 C C . GLY A 1 83 ? -5.015 -19.870 1.056 1.00 98.38 83 GLY A C 1
ATOM 684 O O . GLY A 1 83 ? -5.257 -18.718 0.707 1.00 98.38 83 GLY A O 1
ATOM 685 N N . VAL A 1 84 ? -3.959 -20.544 0.597 1.00 98.06 84 VAL A N 1
ATOM 686 C CA . VAL A 1 84 ? -2.926 -19.987 -0.299 1.00 98.06 84 VAL A CA 1
ATOM 687 C C . VAL A 1 84 ? -3.537 -19.392 -1.577 1.00 98.06 84 VAL A C 1
ATOM 689 O O . VAL A 1 84 ? -4.510 -19.931 -2.111 1.00 98.06 84 VAL A O 1
ATOM 692 N N . LEU A 1 85 ? -2.989 -18.265 -2.038 1.00 98.19 85 LEU A N 1
ATOM 693 C CA . LEU A 1 85 ? -3.404 -17.577 -3.264 1.00 98.19 85 LEU A CA 1
ATOM 694 C C . LEU A 1 85 ? -2.970 -18.344 -4.519 1.00 98.19 85 LEU A C 1
ATOM 696 O O . LEU A 1 85 ? -1.866 -18.888 -4.575 1.00 98.19 85 LEU A O 1
ATOM 700 N N . LYS A 1 86 ? -3.801 -18.306 -5.558 1.00 97.75 86 LYS A N 1
ATOM 701 C CA . LYS A 1 86 ? -3.390 -18.585 -6.938 1.00 97.75 86 LYS A CA 1
ATOM 702 C C . LYS A 1 86 ? -2.713 -17.362 -7.562 1.00 97.75 86 LYS A C 1
ATOM 704 O O . LYS A 1 86 ? -2.759 -16.253 -7.029 1.00 97.75 86 LYS A O 1
ATOM 709 N N . ALA A 1 87 ? -2.101 -17.561 -8.728 1.00 94.06 87 ALA A N 1
ATOM 710 C CA . ALA A 1 87 ? -1.388 -16.508 -9.454 1.00 94.06 87 ALA A CA 1
ATOM 711 C C . ALA A 1 87 ? -2.271 -15.288 -9.792 1.00 94.06 87 ALA A C 1
ATOM 713 O O . ALA A 1 87 ? -1.785 -14.154 -9.787 1.00 94.06 87 ALA A O 1
ATOM 714 N N . ASP A 1 88 ? -3.563 -15.509 -10.035 1.00 96.25 88 ASP A N 1
ATOM 715 C CA . ASP A 1 88 ? -4.572 -14.507 -10.385 1.00 96.25 88 ASP A CA 1
ATOM 716 C C . ASP A 1 88 ? -5.395 -14.015 -9.183 1.00 96.25 88 ASP A C 1
ATOM 718 O O . ASP A 1 88 ? -6.408 -13.340 -9.361 1.00 96.25 88 ASP A O 1
ATOM 722 N N . GLU A 1 89 ? -4.958 -14.316 -7.959 1.00 98.31 89 GLU A N 1
ATOM 723 C CA . GLU A 1 89 ? -5.643 -13.930 -6.726 1.00 98.31 89 GLU A CA 1
ATOM 724 C C . GLU A 1 89 ? -4.793 -12.982 -5.864 1.00 98.31 89 GLU A C 1
ATOM 726 O O . GLU A 1 89 ? -3.554 -12.968 -5.906 1.00 98.31 89 GLU A O 1
ATOM 731 N N . MET A 1 90 ? -5.476 -12.197 -5.033 1.00 98.00 90 MET A N 1
ATOM 732 C CA . MET A 1 90 ? -4.881 -11.422 -3.942 1.00 98.00 90 MET A CA 1
ATOM 733 C C . MET A 1 90 ? -5.775 -11.449 -2.703 1.00 98.00 90 MET A C 1
ATOM 735 O O . MET A 1 90 ? -6.964 -11.764 -2.792 1.00 98.00 90 MET A O 1
ATOM 739 N N . TYR A 1 91 ? -5.208 -11.095 -1.555 1.00 98.50 91 TYR A N 1
ATOM 740 C CA . TYR A 1 91 ? -5.991 -10.749 -0.379 1.00 98.50 91 TYR A CA 1
ATOM 741 C C . TYR A 1 91 ? -6.348 -9.264 -0.416 1.00 98.50 91 TYR A C 1
ATOM 743 O O . TYR A 1 91 ? -5.479 -8.427 -0.656 1.00 98.50 91 TYR A O 1
ATOM 751 N N . ALA A 1 92 ? -7.611 -8.942 -0.159 1.00 97.50 92 ALA A N 1
ATOM 752 C CA . ALA A 1 92 ? -8.099 -7.569 -0.106 1.00 97.50 92 ALA A CA 1
ATOM 753 C C . ALA A 1 92 ? -9.220 -7.416 0.927 1.00 97.50 92 ALA A C 1
ATOM 755 O O . ALA A 1 92 ? -9.811 -8.408 1.357 1.00 97.50 92 ALA A O 1
ATOM 756 N N . PHE A 1 93 ? -9.502 -6.178 1.329 1.00 97.06 93 PHE A N 1
ATOM 757 C CA . PHE A 1 93 ? -10.587 -5.871 2.259 1.00 97.06 93 PHE A CA 1
ATOM 758 C C . PHE A 1 93 ? -11.911 -5.677 1.521 1.00 97.06 93 PHE A C 1
ATOM 760 O O . PHE A 1 93 ? -11.959 -5.004 0.489 1.00 97.06 93 PHE A O 1
ATOM 767 N N . GLU A 1 94 ? -12.985 -6.237 2.075 1.00 93.62 94 GLU A N 1
ATOM 768 C CA . GLU A 1 94 ? -14.353 -6.020 1.609 1.00 93.62 94 GLU A CA 1
ATOM 769 C C . GLU A 1 94 ? -15.236 -5.475 2.751 1.00 93.62 94 GLU A C 1
ATOM 771 O O . GLU A 1 94 ? -15.440 -6.173 3.751 1.00 93.62 94 GLU A O 1
ATOM 776 N N . PRO A 1 95 ? -15.770 -4.239 2.628 1.00 95.81 95 PRO A N 1
ATOM 777 C CA . PRO A 1 95 ? -15.554 -3.287 1.528 1.00 95.81 95 PRO A CA 1
ATOM 778 C C . PRO A 1 95 ? -14.101 -2.777 1.463 1.00 95.81 95 PRO A C 1
ATOM 780 O O . PRO A 1 95 ? -13.351 -2.896 2.431 1.00 95.81 95 PRO A O 1
ATOM 783 N N . ALA A 1 96 ? -13.701 -2.212 0.318 1.00 91.31 96 ALA A N 1
ATOM 784 C CA . ALA A 1 96 ? -12.371 -1.617 0.161 1.00 91.31 96 ALA A CA 1
ATOM 785 C C . ALA A 1 96 ? -12.162 -0.452 1.142 1.00 91.31 96 ALA A C 1
ATOM 787 O O . ALA A 1 96 ? -13.113 0.259 1.474 1.00 91.31 96 ALA A O 1
ATOM 788 N N . LEU A 1 97 ? -10.916 -0.220 1.571 1.00 90.69 97 LEU A N 1
ATOM 789 C CA . LEU A 1 97 ? -10.585 0.807 2.572 1.00 90.69 97 LEU A CA 1
ATOM 790 C C . LEU A 1 97 ? -11.066 2.206 2.158 1.00 90.69 97 LEU A C 1
ATOM 792 O O . LEU A 1 97 ? -11.675 2.908 2.960 1.00 90.69 97 LEU A O 1
ATOM 796 N N . ALA A 1 98 ? -10.908 2.563 0.879 1.00 86.38 98 ALA A N 1
ATOM 797 C CA . ALA A 1 98 ? -11.385 3.833 0.319 1.00 86.38 98 ALA A CA 1
ATOM 798 C C . ALA A 1 98 ? -12.910 4.047 0.427 1.00 86.38 98 ALA A C 1
ATOM 800 O O . ALA A 1 98 ? -13.388 5.169 0.291 1.00 86.38 98 ALA A O 1
ATOM 801 N N . LEU A 1 99 ? -13.674 2.981 0.681 1.00 87.56 99 LEU A N 1
ATOM 802 C CA . LEU A 1 99 ? -15.129 2.992 0.837 1.00 87.56 99 LEU A CA 1
ATOM 803 C C . LEU A 1 99 ? -15.563 2.715 2.288 1.00 87.56 99 LEU A C 1
ATOM 805 O O . LEU A 1 99 ? -16.667 2.228 2.521 1.00 87.56 99 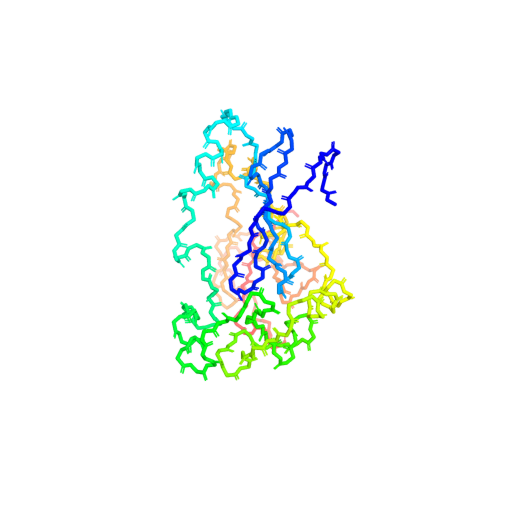LEU A O 1
ATOM 809 N N . GLY A 1 100 ? -14.693 2.987 3.266 1.00 85.12 100 GLY A N 1
ATOM 810 C CA . GLY A 1 100 ? -14.972 2.754 4.688 1.00 85.12 100 GLY A CA 1
ATOM 811 C C . GLY A 1 100 ? -14.709 1.318 5.149 1.00 85.12 100 GLY A C 1
ATOM 812 O O . GLY A 1 100 ? -15.204 0.903 6.197 1.00 85.12 100 GLY A O 1
ATOM 813 N N . GLY A 1 101 ? -13.945 0.550 4.368 1.00 89.94 101 GLY A N 1
ATOM 814 C CA . GLY A 1 101 ? -13.440 -0.760 4.762 1.00 89.94 101 GLY A CA 1
ATOM 815 C C . GLY A 1 101 ? -12.604 -0.719 6.033 1.00 89.94 101 GLY A C 1
ATOM 816 O O . GLY A 1 101 ? -11.949 0.273 6.346 1.00 89.94 101 GLY A O 1
ATOM 817 N N . VAL A 1 102 ? -12.604 -1.834 6.761 1.00 91.06 102 VAL A N 1
ATOM 818 C CA . VAL A 1 102 ? -11.832 -1.979 7.996 1.00 91.06 102 VAL A CA 1
ATOM 819 C C . VAL A 1 102 ? -10.654 -2.906 7.743 1.00 91.06 102 VAL A C 1
ATOM 821 O O . VAL A 1 102 ? -10.832 -4.067 7.375 1.00 91.06 102 VAL A O 1
ATOM 824 N N . GLU A 1 103 ? -9.457 -2.405 8.029 1.00 93.31 103 GLU A N 1
ATOM 825 C CA . GLU A 1 103 ? -8.183 -3.110 7.898 1.00 93.31 103 GLU A CA 1
ATOM 826 C C . GLU A 1 103 ? -8.054 -4.216 8.966 1.00 93.31 103 GLU A C 1
ATOM 828 O O . GLU A 1 103 ? -7.426 -4.066 10.013 1.00 93.31 103 GLU A O 1
ATOM 833 N N . SER A 1 104 ? -8.764 -5.331 8.776 1.00 95.00 104 SER A N 1
ATOM 834 C CA . SER A 1 104 ? -8.827 -6.442 9.729 1.00 95.00 104 SER A CA 1
ATOM 835 C C . SER A 1 104 ? -9.010 -7.783 9.032 1.00 95.00 104 SER A C 1
ATOM 837 O O . SER A 1 104 ? -9.710 -7.895 8.027 1.00 95.00 104 SER A O 1
ATOM 839 N N . LEU A 1 105 ? -8.459 -8.842 9.636 1.00 96.69 105 LEU A N 1
ATOM 840 C CA . LEU A 1 105 ? -8.590 -10.217 9.149 1.00 96.69 105 LEU A CA 1
ATOM 841 C C . LEU A 1 105 ? -10.050 -10.638 8.917 1.00 96.69 105 LEU A C 1
ATOM 843 O O . LEU A 1 105 ? -10.314 -11.442 8.025 1.00 96.69 105 LEU A O 1
ATOM 847 N N . THR A 1 106 ? -11.001 -10.129 9.706 1.00 97.12 106 THR A N 1
ATOM 848 C CA . THR A 1 106 ? -12.432 -10.443 9.555 1.00 97.12 106 THR A CA 1
ATOM 849 C C . THR A 1 106 ? -12.950 -10.071 8.168 1.00 97.12 106 THR A C 1
ATOM 851 O O . THR A 1 106 ? -13.605 -10.905 7.546 1.00 97.12 106 THR A O 1
ATOM 854 N N . TYR A 1 107 ? -12.572 -8.892 7.672 1.00 96.19 107 TYR A N 1
ATOM 855 C CA . TYR A 1 107 ? -13.018 -8.322 6.396 1.00 96.19 107 TYR A CA 1
ATOM 856 C C . TYR A 1 107 ? -12.095 -8.660 5.223 1.00 96.19 107 TYR A C 1
ATOM 858 O O . TYR A 1 107 ? -12.308 -8.194 4.111 1.00 96.19 107 TYR A O 1
ATOM 866 N N . LEU A 1 108 ? -11.062 -9.469 5.462 1.00 97.81 108 LEU A N 1
ATOM 867 C CA . LEU A 1 108 ? -10.173 -9.930 4.412 1.00 97.81 108 LEU A CA 1
ATOM 868 C C . LEU A 1 108 ? -10.841 -11.049 3.602 1.00 97.81 108 LEU A C 1
ATOM 870 O O . LEU A 1 108 ? -11.317 -12.041 4.176 1.00 97.81 108 LEU A O 1
ATOM 874 N N . ALA A 1 109 ? -10.804 -10.900 2.283 1.00 97.69 109 ALA A N 1
ATOM 875 C CA . ALA A 1 109 ? -11.290 -11.841 1.290 1.00 97.69 109 ALA A CA 1
ATOM 876 C C . ALA A 1 109 ? -10.187 -12.188 0.282 1.00 97.69 109 ALA A C 1
ATOM 878 O O . ALA A 1 109 ? -9.213 -11.455 0.102 1.00 97.69 109 ALA A O 1
ATOM 879 N N . LYS A 1 110 ? -10.349 -13.337 -0.375 1.00 98.31 110 LYS A N 1
ATOM 880 C CA . LYS A 1 110 ? -9.552 -13.744 -1.532 1.00 98.31 110 LYS A CA 1
ATOM 881 C C . LYS A 1 110 ? -10.304 -13.304 -2.782 1.00 98.31 110 LYS A C 1
ATOM 883 O O . LYS A 1 110 ? -11.424 -13.756 -3.003 1.00 98.31 110 LYS A O 1
ATOM 888 N N . VAL A 1 111 ? -9.699 -12.425 -3.569 1.00 97.81 111 VAL A N 1
ATOM 889 C CA . VAL A 1 111 ? -10.349 -11.764 -4.707 1.00 97.81 111 VAL A CA 1
ATOM 890 C C . VAL A 1 111 ? -9.579 -12.010 -5.997 1.00 97.81 111 VAL A C 1
ATOM 892 O O . VAL A 1 111 ? -8.374 -12.263 -5.978 1.00 97.81 111 VAL A O 1
ATOM 895 N N . ASN A 1 112 ? -10.271 -11.896 -7.132 1.00 97.94 112 ASN A N 1
ATOM 896 C CA . ASN A 1 112 ? -9.633 -11.925 -8.442 1.00 97.94 112 ASN A CA 1
ATOM 897 C C . ASN A 1 112 ? -8.797 -10.648 -8.645 1.00 97.94 112 ASN A C 1
ATOM 899 O O . ASN A 1 112 ? -9.332 -9.539 -8.654 1.00 97.94 112 ASN A O 1
ATOM 903 N N . LEU A 1 113 ? -7.488 -10.817 -8.818 1.00 95.88 113 LEU A N 1
ATOM 904 C CA . LEU A 1 113 ? -6.494 -9.749 -8.876 1.00 95.88 113 LEU A CA 1
ATOM 905 C C . LEU A 1 113 ? -6.796 -8.696 -9.959 1.00 95.88 113 LEU A C 1
ATOM 907 O O . LEU A 1 113 ? -6.918 -7.525 -9.599 1.00 95.88 113 LEU A O 1
ATOM 911 N N . PRO A 1 114 ? -6.920 -9.031 -11.263 1.00 95.06 114 PRO A N 1
ATOM 912 C CA . PRO A 1 114 ? -7.107 -8.004 -12.289 1.00 95.06 114 PRO A CA 1
ATOM 913 C C . PRO A 1 114 ? -8.440 -7.261 -12.142 1.00 95.06 114 PRO A C 1
ATOM 915 O O . PRO A 1 114 ? -8.493 -6.051 -12.374 1.00 95.06 114 PRO A O 1
ATOM 918 N N . VAL A 1 115 ? -9.505 -7.950 -11.717 1.00 95.88 115 VAL A N 1
ATOM 919 C CA . VAL A 1 115 ? -10.806 -7.320 -11.450 1.00 95.88 115 VAL A CA 1
ATOM 920 C C . VAL A 1 115 ? -10.703 -6.356 -10.271 1.00 95.88 115 VAL A C 1
ATOM 922 O O . VAL A 1 115 ? -11.094 -5.194 -10.395 1.00 95.88 115 VAL A O 1
ATOM 925 N N . HIS A 1 116 ? -10.136 -6.804 -9.150 1.00 95.88 116 HIS A N 1
ATOM 926 C CA . HIS A 1 116 ? -10.055 -5.997 -7.938 1.00 95.88 116 HIS A CA 1
ATOM 927 C C . HIS A 1 116 ? -9.106 -4.800 -8.105 1.00 95.88 116 HIS A C 1
ATOM 929 O O . HIS A 1 116 ? -9.437 -3.694 -7.695 1.00 95.88 116 HIS A O 1
ATOM 935 N N . MET A 1 117 ? -7.979 -4.963 -8.804 1.00 93.81 117 MET A N 1
ATOM 936 C CA . MET A 1 117 ? -7.063 -3.856 -9.114 1.00 93.81 117 MET A CA 1
ATOM 937 C C . MET A 1 117 ? -7.702 -2.799 -10.021 1.00 93.81 117 MET A C 1
ATOM 939 O O . MET A 1 117 ? -7.518 -1.600 -9.809 1.00 93.81 117 MET A O 1
ATOM 943 N N . LYS A 1 118 ? -8.491 -3.220 -11.021 1.00 94.12 118 LYS A N 1
ATOM 944 C CA . LYS A 1 118 ? -9.256 -2.288 -11.862 1.00 94.12 118 LYS A CA 1
ATOM 945 C C . LYS A 1 118 ? -10.285 -1.514 -11.040 1.00 94.12 118 LYS A C 1
ATOM 947 O O . LYS A 1 118 ? -10.467 -0.325 -11.285 1.00 94.12 118 LYS A O 1
ATOM 952 N N . PHE A 1 119 ? -10.926 -2.177 -10.081 1.00 94.19 119 PHE A N 1
ATOM 953 C CA . PHE A 1 119 ? -11.844 -1.544 -9.143 1.00 94.19 119 PHE A CA 1
ATOM 954 C C . PHE A 1 119 ? -11.129 -0.534 -8.231 1.00 94.19 119 PHE A C 1
ATOM 956 O O . PHE A 1 119 ? -11.523 0.629 -8.215 1.00 94.19 119 PHE A O 1
ATOM 963 N N . LEU A 1 120 ? -10.031 -0.914 -7.563 1.00 93.38 120 LEU A N 1
ATOM 964 C CA . LEU A 1 120 ? -9.249 -0.014 -6.700 1.00 93.38 120 LEU A CA 1
ATOM 965 C C . LEU A 1 120 ? -8.756 1.226 -7.450 1.00 93.38 120 LEU A C 1
ATOM 967 O O . LEU A 1 120 ? -8.867 2.334 -6.939 1.00 93.38 120 LEU A O 1
ATOM 971 N N . LYS A 1 121 ? -8.317 1.078 -8.706 1.00 89.81 121 LYS A N 1
ATOM 972 C CA . LYS A 1 121 ? -7.945 2.221 -9.556 1.00 89.81 121 LYS A CA 1
ATOM 973 C C . LYS A 1 121 ? -9.076 3.250 -9.718 1.00 89.81 121 LYS A C 1
ATOM 975 O O . LYS A 1 121 ? -8.792 4.425 -9.932 1.00 89.81 121 LYS A O 1
ATOM 980 N N . GLN A 1 122 ? -10.337 2.822 -9.678 1.00 89.31 122 GLN A N 1
ATOM 981 C CA . GLN A 1 122 ? -11.495 3.709 -9.828 1.00 89.31 122 GLN A CA 1
ATOM 982 C C . GLN A 1 122 ? -11.902 4.377 -8.513 1.00 89.31 122 GLN A C 1
ATOM 984 O O . GLN A 1 122 ? -12.372 5.511 -8.544 1.00 89.31 122 GLN A O 1
ATOM 989 N N . VAL A 1 123 ? -11.748 3.684 -7.382 1.00 88.25 123 VAL A N 1
ATOM 990 C CA . VAL A 1 123 ? -12.280 4.136 -6.083 1.00 88.25 123 VAL A CA 1
ATOM 991 C C . VAL A 1 123 ? -11.222 4.693 -5.136 1.00 88.25 123 VAL A C 1
ATOM 993 O O . VAL A 1 123 ? -11.572 5.357 -4.166 1.00 88.25 123 VAL A O 1
ATOM 996 N N . THR A 1 124 ? -9.943 4.467 -5.425 1.00 88.06 124 THR A N 1
ATOM 997 C CA . THR A 1 124 ? -8.823 4.865 -4.573 1.00 88.06 124 THR A CA 1
ATOM 998 C C . THR A 1 124 ? -7.880 5.780 -5.364 1.00 88.06 124 THR A C 1
ATOM 1000 O O . THR A 1 124 ? -6.997 5.293 -6.075 1.00 88.06 124 THR A O 1
ATOM 1003 N N . PRO A 1 125 ? -8.058 7.115 -5.297 1.00 85.62 125 PRO A N 1
ATOM 1004 C CA . PRO A 1 125 ? -7.171 8.055 -5.972 1.00 85.62 125 PRO A CA 1
ATOM 1005 C C . PRO A 1 125 ? -5.725 7.877 -5.508 1.00 85.62 125 PRO A C 1
ATOM 1007 O O . PRO A 1 125 ? -5.455 7.906 -4.310 1.00 85.62 125 PRO A O 1
ATOM 1010 N N . LEU A 1 126 ? -4.798 7.730 -6.458 1.00 87.12 126 LEU A N 1
ATOM 1011 C CA . LEU A 1 126 ? -3.379 7.608 -6.142 1.00 87.12 126 LEU A CA 1
ATOM 1012 C C . LEU A 1 126 ? -2.839 8.955 -5.649 1.00 87.12 126 LEU A C 1
ATOM 1014 O O . LEU A 1 126 ? -2.929 9.953 -6.366 1.00 87.12 126 LEU A O 1
ATOM 1018 N N . ARG A 1 127 ? -2.250 8.975 -4.455 1.00 85.69 127 ARG A N 1
ATOM 1019 C CA . ARG A 1 127 ? -1.586 10.147 -3.874 1.00 85.69 127 ARG A CA 1
ATOM 1020 C C . ARG A 1 127 ? -0.127 9.824 -3.590 1.00 85.69 127 ARG A C 1
ATOM 1022 O O . ARG A 1 127 ? 0.177 8.742 -3.092 1.00 85.69 127 ARG A O 1
ATOM 1029 N N . LEU A 1 128 ? 0.765 10.752 -3.919 1.00 82.06 128 LEU A N 1
ATOM 1030 C CA . LEU A 1 128 ? 2.127 10.727 -3.397 1.00 82.06 128 LEU A CA 1
ATOM 1031 C C . LEU A 1 128 ? 2.029 11.069 -1.911 1.00 82.06 128 LEU A C 1
ATOM 1033 O O . LEU A 1 128 ? 1.356 12.039 -1.588 1.00 82.06 128 LEU A O 1
ATOM 1037 N N . ARG A 1 129 ? 2.622 10.257 -1.033 1.00 70.62 129 ARG A N 1
ATOM 1038 C CA . ARG A 1 129 ? 2.749 10.606 0.386 1.00 70.62 129 ARG A CA 1
ATOM 1039 C C . ARG A 1 129 ? 4.168 11.099 0.629 1.00 70.62 129 ARG A C 1
ATOM 1041 O O . ARG A 1 129 ? 5.103 10.302 0.570 1.00 70.62 129 ARG A O 1
ATOM 1048 N N . THR A 1 130 ? 4.313 12.387 0.900 1.00 68.62 130 THR A N 1
ATOM 1049 C CA . THR A 1 130 ? 5.572 13.004 1.322 1.00 68.62 130 THR A CA 1
ATOM 1050 C C . THR A 1 130 ? 5.683 13.012 2.851 1.00 68.62 130 THR A C 1
ATOM 1052 O O . THR A 1 130 ? 4.729 12.710 3.575 1.00 68.62 130 THR A O 1
ATOM 1055 N N . PHE A 1 131 ? 6.864 13.350 3.370 1.00 66.00 131 PHE A N 1
ATOM 1056 C CA . PHE A 1 131 ? 7.036 13.623 4.799 1.00 66.00 131 PHE A CA 1
ATOM 1057 C C . PHE A 1 131 ? 6.183 14.821 5.261 1.00 66.00 131 PHE A C 1
ATOM 1059 O O . PHE A 1 131 ? 5.661 14.824 6.374 1.00 66.00 131 PHE A O 1
ATOM 1066 N N . GLU A 1 132 ? 5.969 15.795 4.379 1.00 65.50 132 GLU A N 1
ATOM 1067 C CA . GLU A 1 132 ? 5.101 16.952 4.616 1.00 65.50 132 GLU A CA 1
ATOM 1068 C C . GLU A 1 132 ? 3.628 16.544 4.782 1.00 65.50 132 GLU A C 1
ATOM 1070 O O . GLU A 1 132 ? 2.931 17.064 5.651 1.00 65.50 132 GLU A O 1
ATOM 1075 N N . ASP A 1 133 ? 3.153 15.559 4.012 1.00 66.81 133 ASP A N 1
ATOM 1076 C CA . ASP A 1 133 ? 1.794 15.024 4.174 1.00 66.81 133 ASP A CA 1
ATOM 1077 C C . ASP A 1 133 ? 1.610 14.332 5.534 1.00 66.81 133 ASP A C 1
ATOM 1079 O O . ASP A 1 133 ? 0.527 14.363 6.125 1.00 66.81 133 ASP A O 1
ATOM 1083 N N . LEU A 1 134 ? 2.666 13.681 6.033 1.00 66.12 134 LEU A N 1
ATOM 1084 C CA . LEU A 1 134 ? 2.671 13.030 7.343 1.00 66.12 134 LEU A CA 1
ATOM 1085 C C . LEU A 1 134 ? 2.651 14.048 8.480 1.00 66.12 134 LEU A C 1
ATOM 1087 O O . LEU A 1 134 ? 1.866 13.889 9.415 1.00 66.12 134 LEU A O 1
ATOM 1091 N N . SER A 1 135 ? 3.485 15.085 8.404 1.00 65.12 135 SER A N 1
ATOM 1092 C CA . SER A 1 135 ? 3.493 16.157 9.399 1.00 65.12 135 SER A CA 1
ATOM 1093 C C . SER A 1 135 ? 2.173 16.916 9.415 1.00 65.12 135 SER A C 1
ATOM 1095 O O . SER A 1 135 ? 1.606 17.106 10.490 1.00 65.12 135 SER A O 1
ATOM 1097 N N . ALA A 1 136 ? 1.611 17.230 8.247 1.00 68.81 136 ALA A N 1
ATOM 1098 C CA . ALA A 1 136 ? 0.301 17.865 8.156 1.00 68.81 136 ALA A CA 1
ATOM 1099 C C . ALA A 1 136 ? -0.800 17.013 8.802 1.00 68.81 136 ALA A C 1
ATOM 1101 O O . ALA A 1 136 ? -1.655 17.541 9.510 1.00 68.81 136 ALA A O 1
ATOM 1102 N N . ALA A 1 137 ? -0.767 15.691 8.614 1.00 65.00 137 ALA A N 1
ATOM 1103 C CA . ALA A 1 137 ? -1.742 14.788 9.220 1.00 65.00 137 ALA A CA 1
ATOM 1104 C C . ALA A 1 137 ? -1.587 14.647 10.746 1.00 65.00 137 ALA A C 1
ATOM 1106 O O . ALA A 1 137 ? -2.587 14.467 11.438 1.00 65.00 137 ALA A O 1
ATOM 1107 N N . LEU A 1 138 ? -0.358 14.693 11.267 1.00 64.06 138 LEU A N 1
ATOM 1108 C CA . LEU A 1 138 ? -0.068 14.501 12.693 1.00 64.06 138 LEU A CA 1
ATOM 1109 C C . LEU A 1 138 ? -0.205 15.789 13.509 1.00 64.06 138 LEU A C 1
ATOM 1111 O O . LEU A 1 138 ? -0.706 15.753 14.629 1.00 64.06 138 LEU A O 1
ATOM 1115 N N . TYR A 1 139 ? 0.244 16.910 12.950 1.00 69.69 139 TYR A N 1
ATOM 1116 C CA . TYR A 1 139 ? 0.397 18.183 13.656 1.00 69.69 139 TYR A CA 1
ATOM 1117 C C . TYR A 1 139 ? -0.525 19.283 13.120 1.00 69.69 139 TYR A C 1
ATOM 1119 O O . TYR A 1 139 ? -0.541 20.387 13.655 1.00 69.69 139 TYR A O 1
ATOM 1127 N N . GLY A 1 140 ? -1.290 19.008 12.060 1.00 61.00 140 GLY A N 1
ATOM 1128 C CA . GLY A 1 140 ? -2.148 19.996 11.404 1.00 61.00 140 GLY A CA 1
ATOM 1129 C C . GLY A 1 140 ? -1.392 20.996 10.523 1.00 61.00 140 GLY A C 1
ATOM 1130 O O . GLY A 1 140 ? -2.021 21.873 9.936 1.00 61.00 140 GLY A O 1
ATOM 1131 N N . THR A 1 141 ? -0.064 20.877 10.409 1.00 57.09 141 THR A N 1
ATOM 1132 C CA . THR A 1 141 ? 0.798 21.749 9.595 1.00 57.09 141 THR A CA 1
ATOM 1133 C C . THR A 1 141 ? 1.902 20.916 8.930 1.00 57.09 141 THR A C 1
ATOM 1135 O O . THR A 1 141 ? 2.383 19.942 9.511 1.00 57.09 141 THR A O 1
ATOM 1138 N N . SER A 1 142 ? 2.268 21.244 7.689 1.00 60.91 142 SER A N 1
ATOM 1139 C CA . SER A 1 142 ? 3.360 20.571 6.979 1.00 60.91 142 SER A CA 1
ATOM 1140 C C . SER A 1 142 ? 4.715 21.095 7.461 1.00 60.91 142 SER A C 1
ATOM 1142 O O . SER A 1 142 ? 4.985 22.288 7.328 1.00 60.91 142 SER A O 1
ATOM 1144 N N . TYR A 1 143 ? 5.572 20.202 7.945 1.00 57.00 143 TYR A N 1
ATOM 1145 C CA . TYR A 1 143 ? 6.988 20.454 8.218 1.00 57.00 143 TYR A CA 1
ATOM 1146 C C . TYR A 1 143 ? 7.843 19.840 7.110 1.00 57.00 143 TYR A C 1
ATOM 1148 O O . TYR A 1 143 ? 7.628 18.676 6.746 1.00 57.00 143 TYR A O 1
ATOM 1156 N N . SER A 1 144 ? 8.836 20.581 6.617 1.00 61.38 144 SER A N 1
ATOM 1157 C CA . SER A 1 144 ? 9.893 20.008 5.784 1.00 61.38 144 SER A CA 1
ATOM 1158 C C . SER A 1 144 ? 10.956 19.330 6.658 1.00 61.38 144 SER A C 1
ATOM 1160 O O . SER A 1 144 ? 11.091 19.611 7.851 1.00 61.38 144 SER A O 1
ATOM 1162 N N . VAL A 1 145 ? 11.724 18.405 6.076 1.00 57.84 145 VAL A N 1
ATOM 1163 C CA . VAL A 1 145 ? 12.860 17.786 6.784 1.00 57.84 145 VAL A CA 1
ATOM 1164 C C . VAL A 1 145 ? 13.900 18.850 7.145 1.00 57.84 145 VAL A C 1
ATOM 1166 O O . VAL A 1 145 ? 14.444 18.807 8.244 1.00 57.84 145 VAL A O 1
ATOM 1169 N N . ASP A 1 146 ? 14.097 19.848 6.280 1.00 63.22 146 ASP A N 1
ATOM 1170 C CA . ASP A 1 146 ? 15.019 20.961 6.513 1.00 63.22 146 ASP A CA 1
ATOM 1171 C C . ASP A 1 146 ? 14.604 21.816 7.720 1.00 63.22 146 ASP A C 1
ATOM 1173 O O . ASP A 1 146 ? 15.466 22.210 8.510 1.00 63.22 146 ASP A O 1
ATOM 1177 N N . ASP A 1 147 ? 13.300 22.021 7.937 1.00 58.59 147 ASP A N 1
ATOM 1178 C CA . ASP A 1 147 ? 12.789 22.703 9.136 1.00 58.59 147 ASP A CA 1
ATOM 1179 C C . ASP A 1 147 ? 13.172 21.947 10.418 1.00 58.59 147 ASP A C 1
ATOM 1181 O O . ASP A 1 147 ? 13.500 22.559 11.430 1.00 58.59 147 ASP A O 1
ATOM 1185 N N . LEU A 1 148 ? 13.192 20.610 10.372 1.00 57.44 148 LEU A N 1
ATOM 1186 C CA . LEU A 1 148 ? 13.533 19.764 11.520 1.00 57.44 148 LEU A CA 1
ATOM 1187 C C . LEU A 1 148 ? 15.045 19.561 11.702 1.00 57.44 148 LEU A C 1
ATOM 1189 O O . LEU A 1 148 ? 15.498 19.322 12.822 1.00 57.44 148 LEU A O 1
ATOM 1193 N N . THR A 1 149 ? 15.834 19.619 10.624 1.00 58.38 149 THR A N 1
ATOM 1194 C CA . THR A 1 149 ? 17.275 19.304 10.648 1.00 58.38 149 THR A CA 1
ATOM 1195 C C . THR A 1 149 ? 18.191 20.523 10.625 1.00 58.38 149 THR A C 1
ATOM 1197 O O . THR A 1 149 ? 19.387 20.378 10.870 1.00 58.38 149 THR A O 1
ATOM 1200 N N . SER A 1 150 ? 17.668 21.724 10.361 1.00 57.12 150 SER A N 1
ATOM 1201 C CA . SER A 1 150 ? 18.461 22.960 10.252 1.00 57.12 150 SER A CA 1
ATOM 1202 C C . SER A 1 150 ? 19.088 23.439 11.565 1.00 57.12 150 SER A C 1
ATOM 1204 O O . SER A 1 150 ? 19.874 24.385 11.542 1.00 57.12 150 SER A O 1
ATOM 1206 N N . GLY A 1 151 ? 18.806 22.794 12.704 1.00 49.56 151 GLY A N 1
ATOM 1207 C CA . GLY A 1 151 ? 19.488 23.082 13.969 1.00 49.56 151 GLY A CA 1
ATOM 1208 C C . GLY A 1 151 ? 19.351 24.535 14.432 1.00 49.56 151 GLY A C 1
ATOM 1209 O O . GLY A 1 151 ? 20.141 24.978 15.262 1.00 49.56 151 GLY A O 1
ATOM 1210 N N . GLN A 1 152 ? 18.371 25.278 13.909 1.00 45.38 152 GLN A N 1
ATOM 1211 C CA . GLN A 1 152 ? 17.934 26.531 14.503 1.00 45.38 152 GLN A CA 1
ATOM 1212 C C . GLN A 1 152 ? 17.147 26.175 15.761 1.00 45.38 152 GLN A C 1
ATOM 1214 O O . GLN A 1 152 ? 15.985 25.800 15.690 1.00 45.38 152 GLN A O 1
ATOM 1219 N N . ASP A 1 153 ? 17.851 26.195 16.892 1.00 40.16 153 ASP A N 1
ATOM 1220 C CA . ASP A 1 153 ? 17.355 26.219 18.265 1.00 40.16 153 ASP A CA 1
ATOM 1221 C C . ASP A 1 153 ? 15.963 25.603 18.458 1.00 40.16 153 ASP A C 1
ATOM 1223 O O . ASP A 1 153 ? 14.950 26.303 18.541 1.00 40.16 153 ASP A O 1
ATOM 1227 N N . ALA A 1 154 ? 15.927 24.282 18.645 1.00 42.50 154 ALA A N 1
ATOM 1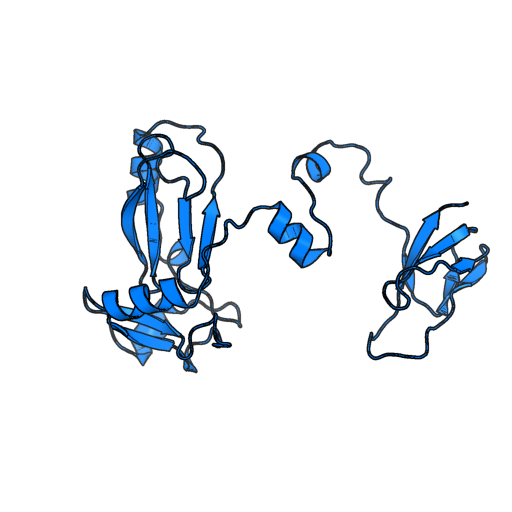228 C CA . ALA A 1 154 ? 14.746 23.572 19.138 1.00 42.50 154 ALA A CA 1
ATOM 1229 C C . ALA A 1 154 ? 14.271 24.075 20.526 1.00 42.50 154 ALA A C 1
ATOM 1231 O O . ALA A 1 154 ? 13.209 23.673 20.988 1.00 42.50 154 ALA A O 1
ATOM 1232 N N . GLU A 1 155 ? 15.009 24.977 21.188 1.00 39.19 155 GLU A N 1
ATOM 1233 C CA . GLU A 1 155 ? 14.548 25.719 22.373 1.00 39.19 155 GLU A CA 1
ATOM 1234 C C . GLU A 1 155 ? 13.646 26.925 22.046 1.00 39.19 155 GLU A C 1
ATOM 1236 O O . GLU A 1 155 ? 12.968 27.429 22.937 1.00 39.19 155 GLU A O 1
ATOM 1241 N N . SER A 1 156 ? 13.579 27.381 20.791 1.00 43.53 156 SER A N 1
ATOM 1242 C CA . SER A 1 156 ? 12.782 28.557 20.400 1.00 43.53 156 SER A CA 1
ATOM 1243 C C . SER A 1 156 ? 11.378 28.234 19.873 1.00 43.53 156 SER A C 1
ATOM 1245 O O . SER A 1 156 ? 10.582 29.150 19.671 1.00 43.53 156 SER A O 1
ATOM 1247 N N . GLN A 1 157 ? 11.047 26.953 19.669 1.00 49.94 157 GLN A N 1
ATOM 1248 C CA . GLN A 1 157 ? 9.805 26.546 18.994 1.00 49.94 157 GLN A CA 1
ATOM 1249 C C . GLN A 1 157 ? 8.946 25.514 19.740 1.00 49.94 157 GLN A C 1
ATOM 1251 O O . GLN A 1 157 ? 7.946 25.048 19.196 1.00 49.94 157 GLN A O 1
ATOM 1256 N N . TYR A 1 158 ? 9.238 25.213 21.010 1.00 44.66 158 TYR A N 1
ATOM 1257 C CA . TYR A 1 158 ? 8.181 24.712 21.892 1.00 44.66 158 TYR A CA 1
ATOM 1258 C C . TYR A 1 158 ? 7.315 25.899 22.292 1.00 44.66 158 TYR A C 1
ATOM 1260 O O . TYR A 1 158 ? 7.692 26.705 23.142 1.00 44.66 158 TYR A O 1
ATOM 1268 N N . GLN A 1 159 ? 6.155 26.019 21.657 1.00 60.12 159 GLN A N 1
ATOM 1269 C CA . GLN A 1 159 ? 5.128 26.941 22.111 1.00 60.12 159 GLN A CA 1
ATOM 1270 C C . GLN A 1 159 ? 4.760 26.529 23.545 1.00 60.12 159 GLN A C 1
ATOM 1272 O O . GLN A 1 159 ? 4.218 25.440 23.746 1.00 60.12 159 GLN A O 1
ATOM 1277 N N . GLU A 1 160 ? 5.148 27.334 24.549 1.00 77.50 160 GLU A N 1
ATOM 1278 C CA . GLU A 1 160 ? 4.838 27.057 25.960 1.00 77.50 160 GLU A CA 1
ATOM 1279 C C . GLU A 1 160 ? 3.350 26.710 26.060 1.00 77.50 160 GLU A C 1
ATOM 1281 O O . GLU A 1 160 ? 2.515 27.448 25.536 1.00 77.50 160 GLU A O 1
ATOM 1286 N N . SER A 1 161 ? 3.022 25.573 26.682 1.00 83.94 161 SER A N 1
ATOM 1287 C CA . SER A 1 161 ? 1.638 25.122 26.819 1.00 83.94 161 SER A CA 1
ATOM 1288 C C . SER A 1 161 ? 1.266 24.905 28.276 1.00 83.94 161 SER A C 1
ATOM 1290 O O . SER A 1 161 ? 2.086 24.479 29.091 1.00 83.94 161 SER A O 1
ATOM 1292 N N . VAL A 1 162 ? 0.029 25.252 28.611 1.00 88.00 162 VAL A N 1
ATOM 1293 C CA . VAL A 1 162 ? -0.505 25.229 29.973 1.00 88.00 162 VAL A CA 1
ATOM 1294 C C . VAL A 1 162 ? -1.931 24.700 29.907 1.00 88.00 162 VAL A C 1
ATOM 1296 O O . VAL A 1 162 ? -2.724 25.142 29.074 1.00 88.00 162 VAL A O 1
ATOM 1299 N N . GLN A 1 163 ? -2.267 23.741 30.765 1.00 88.94 163 GLN A N 1
ATOM 1300 C CA . GLN A 1 163 ? -3.627 23.215 30.844 1.00 88.94 163 GLN A CA 1
ATOM 1301 C C . GLN A 1 163 ? -4.583 24.306 31.348 1.00 88.94 163 GLN A C 1
ATOM 1303 O O . GLN A 1 163 ? -4.242 25.098 32.225 1.00 88.94 163 GLN A O 1
ATOM 1308 N N . ALA A 1 164 ? -5.788 24.377 30.790 1.00 88.69 164 ALA A N 1
ATOM 1309 C CA . ALA A 1 164 ? -6.809 25.290 31.283 1.00 88.69 164 ALA A CA 1
ATOM 1310 C C . ALA A 1 164 ? -7.106 25.018 32.771 1.00 88.69 164 ALA A C 1
ATOM 1312 O O . ALA A 1 164 ? -7.202 23.865 33.182 1.00 88.69 164 ALA A O 1
ATOM 1313 N N . GLY A 1 165 ? -7.237 26.079 33.569 1.00 87.94 165 GLY A N 1
ATOM 1314 C CA . GLY A 1 165 ? -7.345 25.994 35.029 1.00 87.94 165 GLY A CA 1
ATOM 1315 C C . GLY A 1 165 ? -6.006 26.086 35.774 1.00 87.94 165 GLY A C 1
ATOM 1316 O O . GLY A 1 165 ? -6.010 26.347 36.977 1.00 87.94 165 GLY A O 1
ATOM 1317 N N . GLU A 1 166 ? -4.869 25.968 35.082 1.00 91.00 166 GLU A N 1
ATOM 1318 C CA . GLU A 1 166 ? -3.541 26.140 35.680 1.00 91.00 166 GLU A CA 1
ATOM 1319 C C . GLU A 1 166 ? -3.054 27.596 35.648 1.00 91.00 166 GLU A C 1
ATOM 1321 O O . GLU A 1 166 ? -3.550 28.457 34.910 1.00 91.00 166 GLU A O 1
ATOM 1326 N N . VAL A 1 167 ? -2.054 27.875 36.488 1.00 91.69 167 VAL A N 1
ATOM 1327 C CA . VAL A 1 167 ? -1.453 29.205 36.616 1.00 91.69 167 VAL A CA 1
ATOM 1328 C C . VAL A 1 167 ? -0.595 29.525 35.396 1.00 91.69 167 VAL A C 1
ATOM 1330 O O . VAL A 1 167 ? 0.312 28.786 35.021 1.00 91.69 167 VAL A O 1
ATOM 1333 N N . CYS A 1 168 ? -0.835 30.697 34.828 1.00 89.88 168 CYS A N 1
ATOM 1334 C CA . CYS A 1 168 ? -0.102 31.242 33.711 1.00 89.88 168 CYS A CA 1
ATOM 1335 C C . CYS A 1 168 ? 1.362 31.535 34.095 1.00 89.88 168 CYS A C 1
ATOM 1337 O O . CYS A 1 168 ? 1.623 32.348 34.996 1.00 89.88 168 CYS A O 1
ATOM 1339 N N . PRO A 1 169 ? 2.342 30.917 33.414 1.00 86.12 169 PRO A N 1
ATOM 1340 C CA . PRO A 1 169 ? 3.756 31.060 33.741 1.00 86.12 169 PRO A CA 1
ATOM 1341 C C . PRO A 1 169 ? 4.328 32.408 33.283 1.00 86.12 169 PRO A C 1
ATOM 1343 O O . PRO A 1 169 ? 5.346 32.861 33.826 1.00 86.12 169 PRO A O 1
ATOM 1346 N N . ARG A 1 170 ? 3.678 33.069 32.312 1.00 88.81 170 ARG A N 1
ATOM 1347 C CA . ARG A 1 170 ? 4.201 34.252 31.622 1.00 88.81 170 ARG A CA 1
ATOM 1348 C C . ARG A 1 170 ? 3.100 35.194 31.132 1.00 88.81 170 ARG A C 1
ATOM 1350 O O . ARG A 1 170 ? 2.094 34.768 30.586 1.00 88.81 170 ARG A O 1
ATOM 1357 N N . THR A 1 171 ? 3.334 36.496 31.285 1.00 92.75 171 THR A N 1
ATOM 1358 C CA . THR A 1 171 ? 2.414 37.536 30.810 1.00 92.75 171 THR A CA 1
ATOM 1359 C C . THR A 1 171 ? 2.450 37.676 29.291 1.00 92.75 171 THR A C 1
ATOM 1361 O O . THR A 1 171 ? 3.512 37.976 28.759 1.00 92.75 171 THR A O 1
ATOM 1364 N N . GLY A 1 172 ? 1.300 37.567 28.627 1.00 91.88 172 GLY A N 1
ATOM 1365 C CA . GLY A 1 172 ? 1.123 37.845 27.198 1.00 91.88 172 GLY A CA 1
ATOM 1366 C C . GLY A 1 172 ? -0.106 37.151 26.621 1.00 91.88 172 GLY A C 1
ATOM 1367 O O . GLY A 1 172 ? -1.050 36.853 27.354 1.00 91.88 172 GLY A O 1
ATOM 1368 N N . PHE A 1 173 ? -0.118 36.933 25.311 1.00 92.19 173 PHE A N 1
ATOM 1369 C CA . PHE A 1 173 ? -1.219 36.303 24.596 1.00 92.19 173 PHE A CA 1
ATOM 1370 C C . PHE A 1 173 ? -1.042 34.790 24.513 1.00 92.19 173 PHE A C 1
ATOM 1372 O O . PHE A 1 173 ? 0.061 34.280 24.344 1.00 92.19 173 PHE A O 1
ATOM 1379 N N . TRP A 1 174 ? -2.161 34.087 24.627 1.00 91.69 174 TRP A N 1
ATOM 1380 C CA . TRP A 1 174 ? -2.267 32.638 24.579 1.00 91.69 174 TRP A CA 1
ATOM 1381 C C . TRP A 1 174 ? -3.422 32.253 23.654 1.00 91.69 174 TRP A C 1
ATOM 1383 O O . TRP A 1 174 ? -4.462 32.909 23.660 1.00 91.69 174 TRP A O 1
ATOM 1393 N N . THR A 1 175 ? -3.283 31.191 22.872 1.00 91.50 175 THR A N 1
ATOM 1394 C CA . THR A 1 175 ? -4.331 30.678 21.976 1.00 91.50 175 THR A CA 1
ATOM 1395 C C . THR A 1 175 ? -4.697 29.245 22.337 1.00 91.50 175 THR A C 1
ATOM 1397 O O . THR A 1 175 ? -3.969 28.561 23.053 1.00 91.50 175 THR A O 1
ATOM 1400 N N . THR A 1 176 ? -5.850 28.774 21.871 1.00 87.31 176 THR A N 1
ATOM 1401 C CA . THR A 1 176 ? -6.261 27.381 22.058 1.00 87.31 176 THR A CA 1
ATOM 1402 C C . THR A 1 176 ? -7.082 26.895 20.863 1.00 87.31 176 THR A C 1
ATOM 1404 O O . THR A 1 176 ? -7.945 27.637 20.382 1.00 87.31 176 THR A O 1
ATOM 1407 N N . PRO A 1 177 ? -6.876 25.654 20.382 1.00 82.88 177 PRO A N 1
ATOM 1408 C CA . PRO A 1 177 ? -7.684 25.071 19.311 1.00 82.88 177 PRO A CA 1
ATOM 1409 C C . PRO A 1 177 ? -9.182 25.012 19.634 1.00 82.88 177 PRO A C 1
ATOM 1411 O O . PRO A 1 177 ? -10.000 25.034 18.719 1.00 82.88 177 PRO A O 1
ATOM 1414 N N . ALA A 1 178 ? -9.549 24.982 20.922 1.00 81.50 178 ALA A N 1
ATOM 1415 C CA . ALA A 1 178 ? -10.942 24.984 21.369 1.00 81.50 178 ALA A CA 1
ATOM 1416 C C . ALA A 1 178 ? -11.679 26.304 21.053 1.00 81.50 178 ALA A C 1
ATOM 1418 O O . ALA A 1 178 ? -12.907 26.328 21.020 1.00 81.50 178 ALA A O 1
ATOM 1419 N N . GLN A 1 179 ? -10.952 27.400 20.793 1.00 83.00 179 GLN A N 1
ATOM 1420 C CA . GLN A 1 179 ? -11.505 28.668 20.304 1.00 83.00 179 GLN A CA 1
ATOM 1421 C C . GLN A 1 179 ? -10.671 29.201 19.125 1.00 83.00 179 GLN A C 1
ATOM 1423 O O . GLN A 1 179 ? -9.854 30.115 19.291 1.00 83.00 179 GLN A O 1
ATOM 1428 N N . PRO A 1 180 ? -10.875 28.654 17.912 1.00 78.88 180 PRO A N 1
ATOM 1429 C CA . PRO A 1 180 ? -10.104 29.032 16.733 1.00 78.88 180 PRO A CA 1
ATOM 1430 C C . PRO A 1 180 ? -10.181 30.534 16.439 1.00 78.88 180 PRO A C 1
ATOM 1432 O O . PRO A 1 180 ? -11.239 31.148 16.577 1.00 78.88 180 PRO A O 1
ATOM 1435 N N . ASN A 1 181 ? -9.077 31.111 15.956 1.00 80.38 181 ASN A N 1
ATOM 1436 C CA . ASN A 1 181 ? -8.957 32.529 15.578 1.00 80.38 181 ASN A CA 1
ATOM 1437 C C . ASN A 1 181 ? -9.162 33.528 16.732 1.00 80.38 181 ASN A C 1
ATOM 1439 O O . ASN A 1 181 ? -9.479 34.695 16.494 1.00 80.38 181 ASN A O 1
ATOM 1443 N N . THR A 1 182 ? -8.977 33.089 17.976 1.00 85.31 182 THR A N 1
ATOM 1444 C CA . THR A 1 182 ? -9.012 33.961 19.153 1.00 85.31 182 THR A CA 1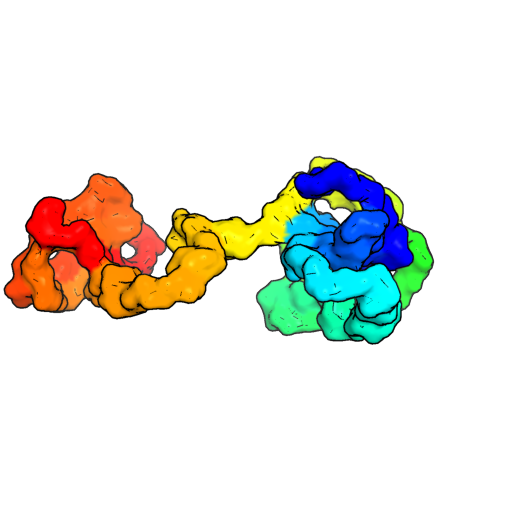
ATOM 1445 C C . THR A 1 182 ? -7.729 33.826 19.961 1.00 85.31 182 THR A C 1
ATOM 1447 O O . THR A 1 182 ? -7.087 32.777 19.955 1.00 85.31 182 THR A O 1
ATOM 1450 N N . ARG A 1 183 ? -7.372 34.901 20.670 1.00 90.56 183 ARG A N 1
ATOM 1451 C CA . ARG A 1 183 ? -6.273 34.926 21.637 1.00 90.56 183 ARG A CA 1
ATOM 1452 C C . ARG A 1 183 ? -6.754 35.492 22.967 1.00 90.56 183 ARG A C 1
ATOM 1454 O O . ARG A 1 183 ? -7.575 36.410 22.999 1.00 90.56 183 ARG A O 1
ATOM 1461 N N . HIS A 1 184 ? -6.212 34.974 24.056 1.00 91.62 184 HIS A N 1
ATOM 1462 C CA . HIS A 1 184 ? -6.489 35.384 25.420 1.00 91.62 184 HIS A CA 1
ATOM 1463 C C . HIS A 1 184 ? -5.241 36.018 26.029 1.00 91.62 184 HIS A C 1
ATOM 1465 O O . HIS A 1 184 ? -4.176 35.409 26.049 1.00 91.62 184 HIS A O 1
ATOM 1471 N N . TYR A 1 185 ? -5.363 37.247 26.523 1.00 93.50 185 TYR A N 1
ATOM 1472 C CA . TYR A 1 185 ? -4.279 37.882 27.264 1.00 93.50 185 TYR A CA 1
ATOM 1473 C C . TYR A 1 185 ? -4.330 37.438 28.723 1.00 93.50 185 TYR A C 1
ATOM 1475 O O . TYR A 1 185 ? -5.347 37.640 29.383 1.00 93.50 185 TYR A O 1
ATOM 1483 N N . CYS A 1 186 ? -3.233 36.887 29.230 1.00 92.81 186 CYS A N 1
ATOM 1484 C CA . CYS A 1 186 ? -3.124 36.413 30.602 1.00 92.81 186 CYS A CA 1
ATOM 1485 C C . CYS A 1 186 ? -1.844 36.954 31.235 1.00 92.81 186 CYS A C 1
ATOM 1487 O O . CYS A 1 186 ? -0.789 36.941 30.598 1.00 92.81 186 CYS A O 1
ATOM 1489 N N . LYS A 1 187 ? -1.912 37.443 32.477 1.00 93.38 187 LYS A N 1
ATOM 1490 C CA . LYS A 1 187 ? -0.720 37.872 33.221 1.00 93.38 187 LYS A CA 1
ATOM 1491 C C . LYS A 1 187 ? -0.119 36.705 33.992 1.00 93.38 187 LYS A C 1
ATOM 1493 O O . LYS A 1 187 ? -0.823 35.827 34.478 1.00 93.38 187 LYS A O 1
ATOM 1498 N N . LYS A 1 188 ? 1.200 36.736 34.179 1.00 91.81 188 LYS A N 1
ATOM 1499 C CA . LYS A 1 188 ? 1.904 35.773 35.029 1.00 91.81 188 LYS A CA 1
ATOM 1500 C C . LYS A 1 188 ? 1.262 35.715 36.420 1.00 91.81 188 LYS A C 1
ATOM 1502 O O . LYS A 1 188 ? 1.157 36.742 37.090 1.00 91.81 188 LYS A O 1
ATOM 1507 N N . GLY A 1 189 ? 0.897 34.513 36.860 1.00 89.06 189 GLY A N 1
ATOM 1508 C CA . GLY A 1 189 ? 0.225 34.277 38.141 1.00 89.06 189 GLY A CA 1
ATOM 1509 C C . GLY A 1 189 ? -1.307 34.271 38.079 1.00 89.06 189 GLY A C 1
ATOM 1510 O O . GLY A 1 189 ? -1.933 33.860 39.053 1.00 89.06 189 GLY A O 1
ATOM 1511 N N . GLU A 1 190 ? -1.918 34.694 36.969 1.00 92.38 190 GLU A N 1
ATOM 1512 C CA . GLU A 1 190 ? -3.356 34.518 36.731 1.00 92.38 190 GLU A CA 1
ATOM 1513 C C . GLU A 1 190 ? -3.649 33.091 36.257 1.00 92.38 190 GLU A C 1
ATOM 1515 O O . GLU A 1 190 ? -2.761 32.395 35.775 1.00 92.38 190 GLU A O 1
ATOM 1520 N N . VAL A 1 191 ? -4.890 32.636 36.409 1.00 92.56 191 VAL A N 1
ATOM 1521 C CA . VAL A 1 191 ? -5.309 31.303 35.960 1.00 92.56 191 VAL A CA 1
ATOM 1522 C C . VAL A 1 191 ? -5.835 31.391 34.534 1.00 92.56 191 VAL A C 1
ATOM 1524 O O . VAL A 1 191 ? -6.676 32.244 34.241 1.00 92.56 191 VAL A O 1
ATOM 1527 N N . LEU A 1 192 ? -5.365 30.503 33.657 1.00 92.19 192 LEU A N 1
ATOM 1528 C CA . LEU A 1 192 ? -5.881 30.416 32.293 1.00 92.19 192 LEU A CA 1
ATOM 1529 C C . LEU A 1 192 ? -7.311 29.852 32.296 1.00 92.19 192 LEU A C 1
ATOM 1531 O O . LEU A 1 192 ? -7.584 28.875 32.998 1.00 92.19 192 LEU A O 1
ATOM 1535 N N . PRO A 1 193 ? -8.243 30.445 31.532 1.00 90.50 193 PRO A N 1
ATOM 1536 C CA . PRO A 1 193 ? -9.655 30.126 31.664 1.00 90.50 193 PRO A CA 1
ATOM 1537 C C . PRO A 1 193 ? -9.987 28.722 31.151 1.00 90.50 193 PRO A C 1
ATOM 1539 O O . PRO A 1 193 ? -9.510 28.286 30.101 1.00 90.50 193 PRO A O 1
ATOM 1542 N N . GLU A 1 194 ? -10.875 28.044 31.878 1.00 88.50 194 GLU A N 1
ATOM 1543 C CA . GLU A 1 194 ? -11.552 26.836 31.409 1.00 88.50 194 GLU A CA 1
ATOM 1544 C C . GLU A 1 194 ? -12.596 27.190 30.350 1.00 88.50 194 GLU A C 1
ATOM 1546 O O . GLU A 1 194 ? -13.429 28.080 30.544 1.00 88.50 194 GLU A O 1
ATOM 1551 N N . ILE A 1 195 ? -12.594 26.453 29.242 1.00 83.69 195 ILE A N 1
ATOM 1552 C CA . ILE A 1 195 ? -13.593 26.592 28.184 1.00 83.69 195 ILE A CA 1
ATOM 1553 C C . ILE A 1 195 ? -14.625 25.491 28.398 1.00 83.69 195 ILE A C 1
ATOM 1555 O O . ILE A 1 195 ? -14.361 24.322 28.144 1.00 83.69 195 ILE A O 1
ATOM 1559 N N . LYS A 1 196 ? -15.793 25.868 28.930 1.00 68.38 196 LYS A N 1
ATOM 1560 C CA . LYS A 1 196 ? -16.837 24.924 29.371 1.00 68.38 196 LYS A CA 1
ATOM 1561 C C . LYS A 1 196 ? -17.815 24.493 28.276 1.00 68.38 196 LYS A C 1
ATOM 1563 O O . LYS A 1 196 ? -18.847 23.910 28.589 1.00 68.38 196 LYS A O 1
ATOM 1568 N N . GLU A 1 197 ? -17.498 24.737 27.009 1.00 63.72 197 GLU A N 1
ATOM 1569 C CA . GLU A 1 197 ? -18.342 24.319 25.892 1.00 63.72 197 GLU A CA 1
ATOM 1570 C C . GLU A 1 197 ? -17.533 23.625 24.792 1.00 63.72 197 GLU A C 1
ATOM 1572 O O . GLU A 1 197 ? -16.511 24.143 24.348 1.00 63.72 197 GLU A O 1
ATOM 1577 N N . GLN A 1 198 ? -18.108 22.507 24.324 1.00 55.47 198 GLN A N 1
ATOM 1578 C CA . GLN A 1 198 ? -17.740 21.643 23.190 1.00 55.47 198 GLN A CA 1
ATOM 1579 C C . GLN A 1 198 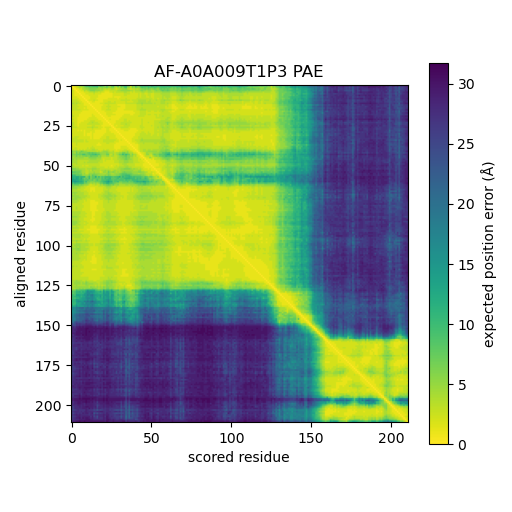? -16.785 20.490 23.529 1.00 55.47 198 GLN A C 1
ATOM 1581 O O . GLN A 1 198 ? -15.850 20.648 24.302 1.00 55.47 198 GLN A O 1
ATOM 1586 N N . ASP A 1 199 ? -17.079 19.321 22.948 1.00 59.06 199 ASP A N 1
ATOM 1587 C CA . ASP A 1 199 ? -16.621 17.954 23.265 1.00 59.06 199 ASP A CA 1
ATOM 1588 C C . ASP A 1 199 ? -15.104 17.680 23.091 1.00 59.06 199 ASP A C 1
ATOM 1590 O O . ASP A 1 199 ? -14.693 16.587 22.704 1.00 59.06 199 ASP A O 1
ATOM 1594 N N . TRP A 1 200 ? -14.251 18.667 23.362 1.00 54.09 200 TRP A N 1
ATOM 1595 C CA . TRP A 1 200 ? -12.811 18.667 23.096 1.00 54.09 200 TRP A CA 1
ATOM 1596 C C . TRP A 1 200 ? -11.958 17.961 24.158 1.00 54.09 200 TRP A C 1
ATOM 1598 O O . TRP A 1 200 ? -10.761 17.785 23.950 1.00 54.09 200 TRP A O 1
ATOM 1608 N N . GLY A 1 201 ? -12.546 17.517 25.272 1.00 69.19 201 GLY A N 1
ATOM 1609 C CA . GLY A 1 201 ? -11.780 16.934 26.376 1.00 69.19 201 GLY A CA 1
ATOM 1610 C C . GLY A 1 201 ? -10.933 17.985 27.103 1.00 69.19 201 GLY A C 1
ATOM 1611 O O . GLY A 1 201 ? -11.406 19.089 27.364 1.00 69.19 201 GLY A O 1
ATOM 1612 N N . GLU A 1 202 ? -9.703 17.636 27.485 1.00 77.44 202 GLU A N 1
ATOM 1613 C CA . GLU A 1 202 ? -8.793 18.549 28.190 1.00 77.44 202 GLU A CA 1
ATOM 1614 C C . GLU A 1 202 ? -8.308 19.678 27.266 1.00 77.44 202 GLU A C 1
ATOM 1616 O O . GLU A 1 202 ? -7.805 19.439 26.170 1.00 77.44 202 GLU A O 1
ATOM 1621 N N . VAL A 1 203 ? -8.445 20.926 27.721 1.00 85.75 203 VAL A N 1
ATOM 1622 C CA . VAL A 1 203 ? -8.075 22.119 26.950 1.00 85.75 203 VAL A CA 1
ATOM 1623 C C . VAL A 1 203 ? -6.681 22.585 27.349 1.00 85.75 203 VAL A C 1
ATOM 1625 O O . VAL A 1 203 ? -6.404 22.786 28.531 1.00 85.75 203 VAL A O 1
ATOM 1628 N N . TYR A 1 204 ? -5.838 22.834 26.350 1.00 88.50 204 TYR A N 1
ATOM 1629 C CA . TYR A 1 204 ? -4.522 23.442 26.521 1.00 88.50 204 TYR A CA 1
ATOM 1630 C C . TYR A 1 204 ? -4.469 24.816 25.851 1.00 88.50 204 TYR A C 1
ATOM 1632 O O . TYR A 1 204 ? -5.021 25.024 24.765 1.00 88.50 204 TYR A O 1
ATOM 1640 N N . TRP A 1 205 ? -3.805 25.748 26.528 1.00 89.19 205 TRP A N 1
ATOM 1641 C CA . TRP A 1 205 ? -3.454 27.078 26.045 1.00 89.19 205 TRP A CA 1
ATOM 1642 C C . TRP A 1 205 ? -1.998 27.084 25.593 1.00 89.19 205 TRP A C 1
ATOM 1644 O O . TRP A 1 205 ? -1.147 26.547 26.295 1.00 89.19 205 TRP A O 1
ATOM 1654 N N . TYR A 1 206 ? -1.715 27.722 24.460 1.00 88.31 206 TYR A N 1
ATOM 1655 C CA . TYR A 1 206 ? -0.401 27.791 23.825 1.00 88.31 206 TYR A CA 1
ATOM 1656 C C . TYR A 1 206 ? 0.046 29.248 23.699 1.00 88.31 206 TYR A C 1
ATOM 1658 O O . TYR A 1 206 ? -0.730 30.103 23.277 1.00 88.31 206 TYR A O 1
ATOM 1666 N N . TRP A 1 207 ? 1.286 29.546 24.074 1.00 87.38 207 TRP A N 1
ATOM 1667 C CA . TRP A 1 207 ? 1.850 30.896 24.049 1.00 87.38 207 TRP A CA 1
ATOM 1668 C C . TRP A 1 207 ? 1.877 31.505 22.641 1.00 87.38 207 TRP A C 1
ATOM 1670 O O . TRP A 1 207 ? 2.455 30.933 21.730 1.00 87.38 207 TRP A O 1
ATOM 1680 N N . ASP A 1 208 ? 1.303 32.685 22.454 1.00 85.06 208 ASP A N 1
ATOM 1681 C CA . ASP A 1 208 ? 1.151 33.356 21.150 1.00 85.06 208 ASP A CA 1
ATOM 1682 C C . ASP A 1 208 ? 2.036 34.608 21.006 1.00 85.06 208 ASP A C 1
ATOM 1684 O O . ASP A 1 208 ? 2.188 35.152 19.916 1.00 85.06 208 ASP A O 1
ATOM 1688 N N . GLY A 1 209 ? 2.659 35.070 22.096 1.00 84.69 209 GLY A N 1
ATOM 1689 C CA . GLY A 1 209 ? 3.571 36.218 22.092 1.00 84.69 209 GLY A CA 1
ATOM 1690 C C . GLY A 1 209 ? 3.143 37.363 23.009 1.00 84.69 209 GLY A C 1
ATOM 1691 O O . GLY A 1 209 ? 2.128 37.307 23.698 1.00 84.69 209 GLY A O 1
ATOM 1692 N N . GLU A 1 210 ? 3.941 38.431 23.043 1.00 84.25 210 GLU A N 1
ATOM 1693 C CA . GLU A 1 210 ? 3.735 39.563 23.965 1.00 84.25 210 GLU A CA 1
ATOM 1694 C C . GLU A 1 210 ? 2.806 40.667 23.413 1.00 84.25 210 GLU A C 1
ATOM 1696 O O . GLU A 1 210 ? 2.293 41.459 24.205 1.00 84.25 210 GLU A O 1
ATOM 1701 N N . ASN A 1 211 ? 2.558 40.711 22.092 1.00 73.06 211 ASN A N 1
ATOM 1702 C CA . ASN A 1 211 ? 1.859 41.805 21.389 1.00 73.06 211 ASN A CA 1
ATOM 1703 C C . ASN A 1 211 ? 0.629 41.357 20.610 1.00 73.06 211 ASN A C 1
ATOM 1705 O O . ASN A 1 211 ? 0.710 40.362 19.865 1.00 73.06 211 ASN A O 1
#

pLDDT: mean 84.93, std 13.66, range [39.19, 98.5]

Nearest PDB structures (foldseek):
  6itw-assembly1_A  TM=8.778E-01  e=1.467E-07  Agrobacterium fabrum str. C58
  8fzz-assembly2_D  TM=7.439E-01  e=4.563E-05  Phocaeicola vulgatus
  8g0k-assembly2_D  TM=7.049E-01  e=8.811E-04  Bacteroides
  2ibb-assembly1_A  TM=2.717E-01  e=6.741E+00  Drosophila melanogaster

Foldseek 3Di:
DPDPWDWDQPDAALAGWTQIQTPVQGRQWIAPLLQLEIEGNDGDPDDNVVSVCCSPPVDDPVNRFDAFPVRDTCDVVCCVPANDADPQKHWAFVVRVLVVTHRDNVRIYIDGRVVVSVVSPVRHHHDYDDQQNVCCVPPVGGDDVCNVPVPPDPVVPQQDKDWQQDFDQAFAWKDWPVDPPDIDTDHGGDGHHDDPDDDPPTTMITHDDHD

Solvent-accessible surface area (backbone atoms only — not comparable to full-atom values): 12536 Å² total; per-residue (Å²): 128,97,65,100,64,56,80,40,78,79,46,67,37,60,56,48,36,34,41,33,40,27,81,84,59,36,58,33,40,36,33,39,49,65,77,14,34,34,43,68,75,60,84,85,91,72,55,69,67,60,42,50,49,47,61,75,66,61,72,46,74,77,81,50,44,51,65,27,83,84,77,44,74,35,56,72,59,43,35,73,74,71,45,80,76,55,94,62,38,28,46,47,47,62,54,42,50,69,74,74,25,58,64,39,77,87,33,51,41,82,42,56,34,72,64,50,52,58,48,36,66,75,64,30,73,77,38,79,57,51,68,35,56,51,31,27,72,75,71,75,46,67,46,56,69,64,77,74,65,65,75,75,54,79,84,77,70,67,61,56,70,46,52,46,64,39,68,31,89,58,61,27,31,27,29,33,84,90,47,73,100,48,72,45,79,42,48,54,73,39,64,39,73,70,77,94,69,75,96,70,76,86,56,53,35,31,54,69,45,79,123

Organism: NCBI:txid1310630

InterPro domains:
  IPR015002 T6SS immunity protein Tdi1, C-terminal [PF08906] (54-123)

Mean predicted aligned error: 14.41 Å

Radius of gyration: 23.88 Å; Cα contacts (8 Å, |Δi|>4): 342; chains: 1; bounding box: 42×62×56 Å